Protein AF-0000000066673970 (afdb_homodimer)

pLDDT: mean 94.27, std 10.36, range [27.58, 98.88]

InterPro domains:
  IPR009097 Cyclic phosphodiesterase [SSF55144] (4-152)

Structure (mmCIF, N/CA/C/O backbone):
data_AF-0000000066673970-model_v1
#
loop_
_entity.id
_entity.type
_entity.pdbx_description
1 polymer At5g40190
#
loop_
_atom_site.group_PDB
_atom_site.id
_atom_site.type_symbol
_atom_site.label_atom_id
_atom_site.label_alt_id
_atom_site.label_comp_id
_atom_site.label_asym_id
_atom_site.label_entity_id
_atom_site.label_seq_id
_atom_site.pdbx_PDB_ins_code
_atom_site.Cartn_x
_atom_site.Cartn_y
_atom_site.Cartn_z
_atom_site.occupancy
_atom_site.B_iso_or_equiv
_atom_site.auth_seq_id
_atom_site.auth_comp_id
_atom_site.auth_asym_id
_atom_site.auth_atom_id
_atom_site.pdbx_PDB_model_num
ATOM 1 N N . MET A 1 1 ? -7.605 -25.594 -21.203 1 46.56 1 MET A N 1
ATOM 2 C CA . MET A 1 1 ? -6.375 -24.828 -21.406 1 46.56 1 MET A CA 1
ATOM 3 C C . MET A 1 1 ? -6.129 -23.891 -20.234 1 46.56 1 MET A C 1
ATOM 5 O O . MET A 1 1 ? -7.074 -23.406 -19.609 1 46.56 1 MET A O 1
ATOM 9 N N . SER A 1 2 ? -4.945 -23.812 -19.609 1 55.56 2 SER A N 1
ATOM 10 C CA . SER A 1 2 ? -4.645 -23.016 -18.422 1 55.56 2 SER A CA 1
ATOM 11 C C . SER A 1 2 ? -4.957 -21.547 -18.656 1 55.56 2 SER A C 1
ATOM 13 O O . SER A 1 2 ? -4.82 -21.047 -19.781 1 55.56 2 SER A O 1
ATOM 15 N N . GLU A 1 3 ? -5.699 -20.875 -17.75 1 76.62 3 GLU A N 1
ATOM 16 C CA . GLU A 1 3 ? -6.012 -19.453 -17.859 1 76.62 3 GLU A CA 1
ATOM 17 C C . GLU A 1 3 ? -4.762 -18.594 -17.688 1 76.62 3 GLU A C 1
ATOM 19 O O . GLU A 1 3 ? -4.738 -17.438 -18.078 1 76.62 3 GLU A O 1
ATOM 24 N N . GLY A 1 4 ? -3.619 -19.281 -17.156 1 93.31 4 GLY A N 1
ATOM 25 C CA . GLY A 1 4 ? -2.404 -18.5 -17.016 1 93.31 4 GLY A CA 1
ATOM 26 C C . GLY A 1 4 ? -1.499 -18.984 -15.898 1 93.31 4 GLY A C 1
ATOM 27 O O . GLY A 1 4 ? -1.665 -20.094 -15.406 1 93.31 4 GLY A O 1
ATOM 28 N N . TYR A 1 5 ? -0.392 -18.391 -15.703 1 96.69 5 TYR A N 1
ATOM 29 C CA . TYR A 1 5 ? 0.625 -18.703 -14.711 1 96.69 5 TYR A CA 1
ATOM 30 C C . TYR A 1 5 ? 0.896 -17.516 -13.805 1 96.69 5 TYR A C 1
ATOM 32 O O . TYR A 1 5 ? 0.713 -16.359 -14.203 1 96.69 5 TYR A O 1
ATOM 40 N N . ALA A 1 6 ? 1.276 -17.844 -12.594 1 97.56 6 ALA A N 1
ATOM 41 C CA . ALA A 1 6 ? 1.681 -16.781 -11.672 1 97.56 6 ALA A CA 1
ATOM 42 C C . ALA A 1 6 ? 2.887 -17.219 -10.844 1 97.56 6 ALA A C 1
ATOM 44 O O . ALA A 1 6 ? 3.014 -18.391 -10.484 1 97.56 6 ALA A O 1
ATOM 45 N N . ILE A 1 7 ? 3.795 -16.312 -10.648 1 98.56 7 ILE A N 1
ATOM 46 C CA . ILE A 1 7 ? 4.84 -16.453 -9.648 1 98.56 7 ILE A CA 1
ATOM 47 C C . ILE A 1 7 ? 4.387 -15.812 -8.336 1 98.56 7 ILE A C 1
ATOM 49 O O . ILE A 1 7 ? 4.066 -14.625 -8.297 1 98.56 7 ILE A O 1
ATOM 53 N N . GLU A 1 8 ? 4.395 -16.609 -7.316 1 98.75 8 GLU A N 1
ATOM 54 C CA . GLU A 1 8 ? 3.787 -16.188 -6.059 1 98.75 8 GLU A CA 1
ATOM 55 C C . GLU A 1 8 ? 4.797 -16.25 -4.914 1 98.75 8 GLU A C 1
ATOM 57 O O . GLU A 1 8 ? 5.648 -17.141 -4.871 1 98.75 8 GLU A O 1
ATOM 62 N N . LEU A 1 9 ? 4.742 -15.266 -4.047 1 98.88 9 LEU A N 1
ATOM 63 C CA . LEU A 1 9 ? 5.473 -15.258 -2.785 1 98.88 9 LEU A CA 1
ATOM 64 C C . LEU A 1 9 ? 4.629 -15.852 -1.663 1 98.88 9 LEU A C 1
ATOM 66 O O . LEU A 1 9 ? 3.535 -15.359 -1.378 1 98.88 9 LEU A O 1
ATOM 70 N N . TYR A 1 10 ? 5.168 -16.922 -1.044 1 98.81 10 TYR A N 1
ATOM 71 C CA . TYR A 1 10 ? 4.473 -17.594 0.043 1 98.81 10 TYR A CA 1
ATOM 72 C C . TYR A 1 10 ? 5.074 -17.219 1.393 1 98.81 10 TYR A C 1
ATOM 74 O O . TYR A 1 10 ? 6.227 -16.781 1.466 1 98.81 10 TYR A O 1
ATOM 82 N N . PHE A 1 11 ? 4.293 -17.438 2.42 1 98.88 11 PHE A N 1
ATOM 83 C CA . PHE A 1 11 ? 4.641 -16.906 3.732 1 98.88 11 PHE A CA 1
ATOM 84 C C . PHE A 1 11 ? 5.098 -18.031 4.664 1 98.88 11 PHE A C 1
ATOM 86 O O . PHE A 1 11 ? 4.949 -19.203 4.348 1 98.88 11 PHE A O 1
ATOM 93 N N . ASP A 1 12 ? 5.703 -17.625 5.777 1 98.69 12 ASP A N 1
ATOM 94 C CA . ASP A 1 12 ? 5.953 -18.594 6.844 1 98.69 12 ASP A CA 1
ATOM 95 C C . ASP A 1 12 ? 4.645 -19.141 7.41 1 98.69 12 ASP A C 1
ATOM 97 O O . ASP A 1 12 ? 3.592 -18.516 7.254 1 98.69 12 ASP A O 1
ATOM 101 N N . PRO A 1 13 ? 4.727 -20.266 8.055 1 98.25 13 PRO A N 1
ATOM 102 C CA . PRO A 1 13 ? 3.502 -20.953 8.492 1 98.25 13 PRO A CA 1
ATOM 103 C C . PRO A 1 13 ? 2.641 -20.078 9.406 1 98.25 13 PRO A C 1
ATOM 105 O O . PRO A 1 13 ? 1.411 -20.109 9.312 1 98.25 13 PRO A O 1
ATOM 108 N N . ALA A 1 14 ? 3.238 -19.328 10.281 1 98.12 14 ALA A N 1
ATOM 109 C CA . ALA A 1 14 ? 2.48 -18.484 11.211 1 98.12 14 ALA A CA 1
ATOM 110 C C . ALA A 1 14 ? 1.654 -17.453 10.461 1 98.12 14 ALA A C 1
ATOM 112 O O . ALA A 1 14 ? 0.462 -17.281 10.727 1 98.12 14 ALA A O 1
ATOM 113 N N . LEU A 1 15 ? 2.285 -16.766 9.562 1 98.56 15 LEU A N 1
ATOM 114 C CA . LEU A 1 15 ? 1.581 -15.766 8.773 1 98.56 15 LEU A CA 1
ATOM 115 C C . LEU A 1 15 ? 0.532 -16.406 7.875 1 98.56 15 LEU A C 1
ATOM 117 O O . LEU A 1 15 ? -0.577 -15.891 7.734 1 98.56 15 LEU A O 1
ATOM 121 N N . GLU A 1 16 ? 0.861 -17.516 7.266 1 98.38 16 GLU A N 1
ATOM 122 C CA . GLU A 1 16 ? -0.097 -18.234 6.434 1 98.38 16 GLU A CA 1
ATOM 123 C C . GLU A 1 16 ? -1.36 -18.578 7.223 1 98.38 16 GLU A C 1
ATOM 125 O O . GLU A 1 16 ? -2.473 -18.422 6.719 1 98.38 16 GLU A O 1
ATOM 130 N N . ASN A 1 17 ? -1.172 -19.031 8.391 1 97.88 17 ASN A N 1
ATOM 131 C CA . ASN A 1 17 ? -2.301 -19.422 9.227 1 97.88 17 ASN A CA 1
ATOM 132 C C . ASN A 1 17 ? -3.197 -18.234 9.555 1 97.88 17 ASN A C 1
ATOM 134 O O . ASN A 1 17 ? -4.418 -18.375 9.648 1 97.88 17 ASN A O 1
ATOM 138 N N . GLN A 1 18 ? -2.582 -17.094 9.789 1 97.19 18 GLN A N 1
ATOM 139 C CA . GLN A 1 18 ? -3.365 -15.891 10.055 1 97.19 18 GLN A CA 1
ATOM 140 C C . GLN A 1 18 ? -4.238 -15.523 8.859 1 97.19 18 GLN A C 1
ATOM 142 O O . GLN A 1 18 ? -5.391 -15.117 9.031 1 97.19 18 GLN A O 1
ATOM 147 N N . VAL A 1 19 ? -3.734 -15.656 7.629 1 98.31 19 VAL A N 1
ATOM 148 C CA . VAL A 1 19 ? -4.48 -15.352 6.414 1 98.31 19 VAL A CA 1
ATOM 149 C C . VAL A 1 19 ? -5.59 -16.391 6.219 1 98.31 19 VAL A C 1
ATOM 151 O O . VAL A 1 19 ? -6.711 -16.031 5.844 1 98.31 19 VAL A O 1
ATOM 154 N N . LEU A 1 20 ? -5.273 -17.641 6.488 1 97.75 20 LEU A N 1
ATOM 155 C CA . LEU A 1 20 ? -6.246 -18.719 6.34 1 97.75 20 LEU A CA 1
ATOM 156 C C . LEU A 1 20 ? -7.438 -18.5 7.27 1 97.75 20 LEU A C 1
ATOM 158 O O . LEU A 1 20 ? -8.562 -18.859 6.926 1 97.75 20 LEU A O 1
ATOM 162 N N . LYS A 1 21 ? -7.191 -17.906 8.414 1 96.44 21 LYS A N 1
ATOM 163 C CA . LYS A 1 21 ? -8.297 -17.578 9.312 1 96.44 21 LYS A CA 1
ATOM 164 C C . LYS A 1 21 ? -9.305 -16.656 8.633 1 96.44 21 LYS A C 1
ATOM 166 O O . LYS A 1 21 ? -10.516 -16.844 8.773 1 96.44 21 LYS A O 1
ATOM 171 N N . ALA A 1 22 ? -8.805 -15.703 7.891 1 96.5 22 ALA A N 1
ATOM 172 C CA . ALA A 1 22 ? -9.688 -14.797 7.152 1 96.5 22 ALA A CA 1
ATOM 173 C C . ALA A 1 22 ? -10.477 -15.555 6.086 1 96.5 22 ALA A C 1
ATOM 175 O O . ALA A 1 22 ? -11.68 -15.336 5.922 1 96.5 22 ALA A O 1
ATOM 176 N N . TRP A 1 23 ? -9.766 -16.484 5.383 1 97.94 23 TRP A N 1
ATOM 177 C CA . TRP A 1 23 ? -10.438 -17.297 4.375 1 97.94 23 TRP A CA 1
ATOM 178 C C . TRP A 1 23 ? -11.602 -18.062 4.992 1 97.94 23 TRP A C 1
ATOM 180 O O . TRP A 1 23 ? -12.703 -18.094 4.434 1 97.94 23 TRP A O 1
ATOM 190 N N . ASN A 1 24 ? -11.359 -18.625 6.086 1 97 24 ASN A N 1
ATOM 191 C CA . ASN A 1 24 ? -12.352 -19.438 6.77 1 97 24 ASN A CA 1
ATOM 192 C C . ASN A 1 24 ? -13.539 -18.609 7.234 1 97 24 ASN A C 1
ATOM 194 O O . ASN A 1 24 ? -14.688 -19.062 7.18 1 97 24 ASN A O 1
ATOM 198 N N . VAL A 1 25 ? -13.273 -17.453 7.699 1 96.94 25 VAL A N 1
ATOM 199 C CA . VAL A 1 25 ? -14.352 -16.562 8.133 1 96.94 25 VAL A CA 1
ATOM 200 C C . VAL A 1 25 ? -15.273 -16.266 6.953 1 96.94 25 VAL A C 1
ATOM 202 O O . VAL A 1 25 ? -16.5 -16.344 7.078 1 96.94 25 VAL A O 1
ATOM 205 N N . PHE A 1 26 ? -14.727 -15.953 5.785 1 97.81 26 PHE A N 1
ATOM 206 C CA . PHE A 1 26 ? -15.523 -15.648 4.602 1 97.81 26 PHE A CA 1
ATOM 207 C C . PHE A 1 26 ? -16.297 -16.875 4.148 1 97.81 26 PHE A C 1
ATOM 209 O O . PHE A 1 26 ? -17.453 -16.766 3.736 1 97.81 26 PHE A O 1
ATOM 216 N N . ALA A 1 27 ? -15.664 -18.031 4.242 1 97.25 27 ALA A N 1
ATOM 217 C CA . ALA A 1 27 ? -16.312 -19.281 3.854 1 97.25 27 ALA A CA 1
ATOM 218 C C . ALA A 1 27 ? -17.5 -19.594 4.777 1 97.25 27 ALA A C 1
ATOM 220 O O . ALA A 1 27 ? -18.578 -19.938 4.312 1 97.25 27 ALA A O 1
ATOM 221 N N . ARG A 1 28 ? -17.297 -19.438 6.051 1 97.12 28 ARG A N 1
ATOM 222 C CA . ARG A 1 28 ? -18.328 -19.734 7.043 1 97.12 28 ARG A CA 1
ATOM 223 C C . ARG A 1 28 ? -19.547 -18.828 6.852 1 97.12 28 ARG A C 1
ATOM 225 O O . ARG A 1 28 ? -20.672 -19.25 7.074 1 97.12 28 ARG A O 1
ATOM 232 N N . ARG A 1 29 ? -19.281 -17.641 6.387 1 96.62 29 ARG A N 1
ATOM 233 C CA . ARG A 1 29 ? -20.359 -16.672 6.168 1 96.62 29 ARG A CA 1
ATOM 234 C C . ARG A 1 29 ? -20.906 -16.797 4.754 1 96.62 29 ARG A C 1
ATOM 236 O O . ARG A 1 29 ? -21.797 -16.031 4.363 1 96.62 29 ARG A O 1
ATOM 243 N N . GLN A 1 30 ? -20.328 -17.703 3.963 1 96.75 30 GLN A N 1
ATOM 244 C CA . GLN A 1 30 ? -20.75 -17.969 2.592 1 96.75 30 GLN A CA 1
ATOM 245 C C . GLN A 1 30 ? -20.609 -16.734 1.719 1 96.75 30 GLN A C 1
ATOM 247 O O . GLN A 1 30 ? -21.453 -16.453 0.867 1 96.75 30 GLN A O 1
ATOM 252 N N . ILE A 1 31 ? -19.656 -16 2.025 1 97.44 31 ILE A N 1
ATOM 253 C CA . ILE A 1 31 ? -19.391 -14.805 1.238 1 97.44 31 ILE A CA 1
ATOM 254 C C . ILE A 1 31 ? -18.5 -15.156 0.051 1 97.44 31 ILE A C 1
ATOM 256 O O . ILE A 1 31 ? -18.75 -14.719 -1.075 1 97.44 31 ILE A O 1
ATOM 260 N N . SER A 1 32 ? -17.453 -15.875 0.24 1 96.5 32 SER A N 1
ATOM 261 C CA . SER A 1 32 ? -16.516 -16.312 -0.794 1 96.5 32 SER A CA 1
ATOM 262 C C . SER A 1 32 ? -15.805 -17.594 -0.381 1 96.5 32 SER A C 1
ATOM 264 O O . SER A 1 32 ? -15.32 -17.703 0.749 1 96.5 32 SER A O 1
ATOM 266 N N . THR A 1 33 ? -15.719 -18.578 -1.254 1 96.12 33 THR A N 1
ATOM 267 C CA . THR A 1 33 ? -15 -19.844 -1.025 1 96.12 33 THR A CA 1
ATOM 268 C C . THR A 1 33 ? -13.992 -20.094 -2.143 1 96.12 33 THR A C 1
ATOM 270 O O . THR A 1 33 ? -13.383 -21.156 -2.201 1 96.12 33 THR A O 1
ATOM 273 N N . LYS A 1 34 ? -13.82 -19.141 -2.98 1 94.38 34 LYS A N 1
ATOM 274 C CA . LYS A 1 34 ? -13.055 -19.344 -4.207 1 94.38 34 LYS A CA 1
ATOM 275 C C . LYS A 1 34 ? -11.617 -19.75 -3.902 1 94.38 34 LYS A C 1
ATOM 277 O O . LYS A 1 34 ? -11.078 -20.672 -4.52 1 94.38 34 LYS A O 1
ATOM 282 N N . LEU A 1 35 ? -10.992 -19.094 -2.928 1 94.88 35 LEU A N 1
ATOM 283 C CA . LEU A 1 35 ? -9.586 -19.344 -2.609 1 94.88 35 LEU A CA 1
ATOM 284 C C . LEU A 1 35 ? -9.398 -20.734 -2.033 1 94.88 35 LEU A C 1
ATOM 286 O O . LEU A 1 35 ? -8.414 -21.406 -2.336 1 94.88 35 LEU A O 1
ATOM 290 N N . ILE A 1 36 ? -10.328 -21.141 -1.249 1 94.12 36 ILE A N 1
ATOM 291 C CA . ILE A 1 36 ? -10.289 -22.469 -0.665 1 94.12 36 ILE A CA 1
ATOM 292 C C . ILE A 1 36 ? -10.555 -23.516 -1.746 1 94.12 36 ILE A C 1
ATOM 294 O O . ILE A 1 36 ? -9.812 -24.484 -1.868 1 94.12 36 ILE A O 1
ATOM 298 N N . ASN A 1 37 ? -11.523 -23.266 -2.611 1 93.75 37 ASN A N 1
ATOM 299 C CA . ASN A 1 37 ? -11.953 -24.25 -3.613 1 93.75 37 ASN A CA 1
ATOM 300 C C . ASN A 1 37 ? -10.891 -24.438 -4.695 1 93.75 37 ASN A C 1
ATOM 302 O O . ASN A 1 37 ? -10.781 -25.516 -5.277 1 93.75 37 ASN A O 1
ATOM 306 N N . THR A 1 38 ? -10.133 -23.438 -4.977 1 91.75 38 THR A N 1
ATOM 307 C CA . THR A 1 38 ? -9.109 -23.531 -6.012 1 91.75 38 THR A CA 1
ATOM 308 C C . THR A 1 38 ? -7.797 -24.047 -5.43 1 91.75 38 THR A C 1
ATOM 310 O O . THR A 1 38 ? -6.777 -24.094 -6.125 1 91.75 38 THR A O 1
ATOM 313 N N . GLU A 1 39 ? -7.781 -24.312 -4.152 1 90.81 39 GLU A N 1
ATOM 314 C CA . GLU A 1 39 ? -6.633 -24.859 -3.436 1 90.81 39 GLU A CA 1
ATOM 315 C C . GLU A 1 39 ? -5.43 -23.922 -3.52 1 90.81 39 GLU A C 1
ATOM 317 O O . GLU A 1 39 ? -4.309 -24.375 -3.781 1 90.81 39 GLU A O 1
ATOM 322 N N . SER A 1 40 ? -5.77 -22.719 -3.436 1 93.12 40 SER A N 1
ATOM 323 C CA . SER A 1 40 ? -4.707 -21.719 -3.389 1 93.12 40 SER A CA 1
ATOM 324 C C . SER A 1 40 ? -4.008 -21.719 -2.035 1 93.12 40 SER A C 1
ATOM 326 O O . SER A 1 40 ? -4.543 -22.234 -1.053 1 93.12 40 SER A O 1
ATOM 328 N N . ARG A 1 41 ? -2.809 -21.203 -2.035 1 96.44 41 ARG A N 1
ATOM 329 C CA . ARG A 1 41 ? -2.113 -20.844 -0.807 1 96.44 41 ARG A CA 1
ATOM 330 C C . ARG A 1 41 ? -2.123 -19.328 -0.604 1 96.44 41 ARG A C 1
ATOM 332 O O . ARG A 1 41 ? -2.16 -18.562 -1.573 1 96.44 41 ARG A O 1
ATOM 339 N N . PRO A 1 42 ? -2.207 -18.969 0.712 1 98.5 42 PRO A N 1
ATOM 340 C CA . PRO A 1 42 ? -1.989 -17.531 0.926 1 98.5 42 PRO A CA 1
ATOM 341 C C . PRO A 1 42 ? -0.708 -17.016 0.268 1 98.5 42 PRO A C 1
ATOM 343 O O . PRO A 1 42 ? 0.351 -17.641 0.416 1 98.5 42 PRO A O 1
ATOM 346 N N . HIS A 1 43 ? -0.806 -15.914 -0.504 1 98.81 43 HIS A N 1
ATOM 347 C CA . HIS A 1 43 ? 0.341 -15.484 -1.297 1 98.81 43 HIS A CA 1
ATOM 348 C C . HIS A 1 43 ? 0.244 -14.008 -1.646 1 98.81 43 HIS A C 1
ATOM 350 O O . HIS A 1 43 ? -0.804 -13.383 -1.454 1 98.81 43 HIS A O 1
ATOM 356 N N . ILE A 1 44 ? 1.298 -13.477 -2.066 1 98.88 44 ILE A N 1
ATOM 357 C CA . ILE A 1 44 ? 1.363 -12.273 -2.883 1 98.88 44 ILE A CA 1
ATOM 358 C C . ILE A 1 44 ? 1.825 -12.625 -4.293 1 98.88 44 ILE A C 1
ATOM 360 O O . ILE A 1 44 ? 2.863 -13.273 -4.473 1 98.88 44 ILE A O 1
ATOM 364 N N . THR A 1 45 ? 1.053 -12.25 -5.277 1 98.75 45 THR A N 1
ATOM 365 C CA . THR A 1 45 ? 1.467 -12.484 -6.656 1 98.75 45 THR A CA 1
ATOM 366 C C . THR A 1 45 ? 2.555 -11.5 -7.07 1 98.75 45 THR A C 1
ATOM 368 O O . THR A 1 45 ? 2.354 -10.281 -7.008 1 98.75 45 THR A O 1
ATOM 371 N N . LEU A 1 46 ? 3.674 -12.047 -7.52 1 98.81 46 LEU A N 1
ATOM 372 C CA . LEU A 1 46 ? 4.793 -11.219 -7.949 1 98.81 46 LEU A CA 1
ATOM 373 C C . LEU A 1 46 ? 4.73 -10.953 -9.453 1 98.81 46 LEU A C 1
ATOM 375 O O . LEU A 1 46 ? 5.238 -9.93 -9.93 1 98.81 46 LEU A O 1
ATOM 379 N N . PHE A 1 47 ? 4.246 -11.852 -10.125 1 98.5 47 PHE A N 1
ATOM 380 C CA . PHE A 1 47 ? 4.172 -11.797 -11.578 1 98.5 47 PHE A CA 1
ATOM 381 C C . PHE A 1 47 ? 3.158 -12.805 -12.109 1 98.5 47 PHE A C 1
ATOM 383 O O . PHE A 1 47 ? 3.01 -13.898 -11.555 1 98.5 47 PHE A O 1
ATOM 390 N N . SER A 1 48 ? 2.398 -12.445 -13.125 1 97.56 48 SER A N 1
ATOM 391 C CA . SER A 1 48 ? 1.493 -13.375 -13.789 1 97.56 48 SER A CA 1
ATOM 392 C C . SER A 1 48 ? 1.501 -13.18 -15.297 1 97.56 48 SER A C 1
ATOM 394 O O . SER A 1 48 ? 1.767 -12.086 -15.789 1 97.56 48 SER A O 1
ATOM 396 N N . THR A 1 49 ? 1.228 -14.195 -15.992 1 96.06 49 THR A N 1
ATOM 397 C CA . THR A 1 49 ? 1.224 -14.172 -17.453 1 96.06 49 THR A CA 1
ATOM 398 C C . THR A 1 49 ? 0.362 -15.297 -18.016 1 96.06 49 THR A C 1
ATOM 400 O O . THR A 1 49 ? 0.088 -16.281 -17.312 1 96.06 49 THR A O 1
ATOM 403 N N . SER A 1 50 ? -0.071 -15.125 -19.25 1 93.81 50 SER A N 1
ATOM 404 C CA . SER A 1 50 ? -0.886 -16.141 -19.891 1 93.81 50 SER A CA 1
ATOM 405 C C . SER A 1 50 ? -0.032 -17.312 -20.359 1 93.81 50 SER A C 1
ATOM 407 O O . SER A 1 50 ? -0.527 -18.438 -20.484 1 93.81 50 SER A O 1
ATOM 409 N N . PHE A 1 51 ? 1.236 -17.016 -20.641 1 89.56 51 PHE A N 1
ATOM 410 C CA . PHE A 1 51 ? 2.121 -18.078 -21.125 1 89.56 51 PHE A CA 1
ATOM 411 C C . PHE A 1 51 ? 3.449 -18.047 -20.375 1 89.56 51 PHE A C 1
ATOM 413 O O . PHE A 1 51 ? 4.039 -16.984 -20.188 1 89.56 51 PHE A O 1
ATOM 420 N N . PHE A 1 52 ? 3.83 -19.25 -20.031 1 89.25 52 PHE A N 1
ATOM 421 C CA . PHE A 1 52 ? 5.07 -19.375 -19.266 1 89.25 52 PHE A CA 1
ATOM 422 C C . PHE A 1 52 ? 5.77 -20.703 -19.578 1 89.25 52 PHE A C 1
ATOM 424 O O . PHE A 1 52 ? 5.184 -21.766 -19.422 1 89.25 52 PHE A O 1
ATOM 431 N N . ASP A 1 53 ? 6.906 -20.609 -20.094 1 92.44 53 ASP A N 1
ATOM 432 C CA . ASP A 1 53 ? 7.699 -21.812 -20.328 1 92.44 53 ASP A CA 1
ATOM 433 C C . ASP A 1 53 ? 8.391 -22.281 -19.047 1 92.44 53 ASP A C 1
ATOM 435 O O . ASP A 1 53 ? 9.57 -21.984 -18.828 1 92.44 53 ASP A O 1
ATOM 439 N N . SER A 1 54 ? 7.754 -23.031 -18.281 1 91.19 54 SER A N 1
ATOM 440 C CA . SER A 1 54 ? 8.219 -23.438 -16.953 1 91.19 54 SER A CA 1
ATOM 441 C C . SER A 1 54 ? 9.484 -24.281 -17.047 1 91.19 54 SER A C 1
ATOM 443 O O . SER A 1 54 ? 10.383 -24.141 -16.219 1 91.19 54 SER A O 1
ATOM 445 N N . THR A 1 55 ? 9.562 -25.125 -17.938 1 93.5 55 THR A N 1
ATOM 446 C CA . THR A 1 55 ? 10.711 -26.016 -18.062 1 93.5 55 THR A CA 1
ATOM 447 C C . THR A 1 55 ? 11.984 -25.203 -18.328 1 93.5 55 THR A C 1
ATOM 449 O O . THR A 1 55 ? 13.016 -25.453 -17.703 1 93.5 55 THR A O 1
ATOM 452 N N . ARG A 1 56 ? 11.812 -24.297 -19.094 1 94.19 56 ARG A N 1
ATOM 453 C CA . ARG A 1 56 ? 12.953 -23.469 -19.469 1 94.19 56 ARG A CA 1
ATOM 454 C C . ARG A 1 56 ? 13.367 -22.547 -18.328 1 94.19 56 ARG A C 1
ATOM 456 O O . ARG A 1 56 ? 14.562 -22.297 -18.125 1 94.19 56 ARG A O 1
ATOM 463 N N . LEU A 1 57 ? 12.406 -22.141 -17.547 1 96.06 57 LEU A N 1
ATOM 464 C CA . LEU A 1 57 ? 12.695 -21.047 -16.641 1 96.06 57 LEU A CA 1
ATOM 465 C C . LEU A 1 57 ? 12.906 -21.547 -15.219 1 96.06 57 LEU A C 1
ATOM 467 O O . LEU A 1 57 ? 13.305 -20.797 -14.336 1 96.06 57 LEU A O 1
ATOM 471 N N . GLU A 1 58 ? 12.625 -22.781 -14.984 1 97.44 58 GLU A N 1
ATOM 472 C CA . GLU A 1 58 ? 12.688 -23.312 -13.633 1 97.44 58 GLU A CA 1
ATOM 473 C C . GLU A 1 58 ? 14.055 -23.078 -13 1 97.44 58 GLU A C 1
ATOM 475 O O . GLU A 1 58 ? 14.148 -22.578 -11.875 1 97.44 58 GLU A O 1
ATOM 480 N N . SER A 1 59 ? 15.094 -23.438 -13.734 1 97.31 59 SER A N 1
ATOM 481 C CA . SER A 1 59 ? 16.438 -23.297 -13.203 1 97.31 59 SER A CA 1
ATOM 482 C C . SER A 1 59 ? 16.797 -21.828 -12.984 1 97.31 59 SER A C 1
ATOM 484 O O . SER A 1 59 ? 17.516 -21.5 -12.031 1 97.31 59 SER A O 1
ATOM 486 N N . VAL A 1 60 ? 16.359 -21 -13.867 1 97.31 60 VAL A N 1
ATOM 487 C CA . VAL A 1 60 ? 16.625 -19.562 -13.773 1 97.31 60 VAL A CA 1
ATOM 488 C C . VAL A 1 60 ? 15.961 -19 -12.523 1 97.31 60 VAL A C 1
ATOM 490 O O . VAL A 1 60 ? 16.578 -18.25 -11.766 1 97.31 60 VAL A O 1
ATOM 493 N N . ILE A 1 61 ? 14.742 -19.422 -12.258 1 97.81 61 ILE A N 1
ATOM 494 C CA . ILE A 1 61 ? 14 -18.953 -11.102 1 97.81 61 ILE A CA 1
ATOM 495 C C . ILE A 1 61 ? 14.625 -19.516 -9.82 1 97.81 61 ILE A C 1
ATOM 497 O O . ILE A 1 61 ? 14.766 -18.797 -8.828 1 97.81 61 ILE A O 1
ATOM 501 N N . LYS A 1 62 ? 14.992 -20.75 -9.922 1 97.88 62 LYS A N 1
ATOM 502 C CA . LYS A 1 62 ? 15.641 -21.375 -8.773 1 97.88 62 LYS A CA 1
ATOM 503 C C . LYS A 1 62 ? 16.906 -20.609 -8.375 1 97.88 62 LYS A C 1
ATOM 505 O O . LYS A 1 62 ? 17.125 -20.328 -7.195 1 97.88 62 LYS A O 1
ATOM 510 N N . ASN A 1 63 ? 17.703 -20.344 -9.336 1 97.5 63 ASN A N 1
ATOM 511 C CA . ASN A 1 63 ? 18.938 -19.594 -9.094 1 97.5 63 ASN A CA 1
ATOM 512 C C . ASN A 1 63 ? 18.656 -18.203 -8.531 1 97.5 63 ASN A C 1
ATOM 514 O O . ASN A 1 63 ? 19.328 -17.766 -7.598 1 97.5 63 ASN A O 1
ATOM 518 N N . PHE A 1 64 ? 17.719 -17.562 -9.133 1 98.19 64 PHE A N 1
ATOM 519 C CA . PHE A 1 64 ? 17.312 -16.25 -8.648 1 98.19 64 PHE A CA 1
ATOM 520 C C . PHE A 1 64 ? 16.891 -16.312 -7.188 1 98.19 64 PHE A C 1
ATOM 522 O O . PHE A 1 64 ? 17.344 -15.5 -6.375 1 98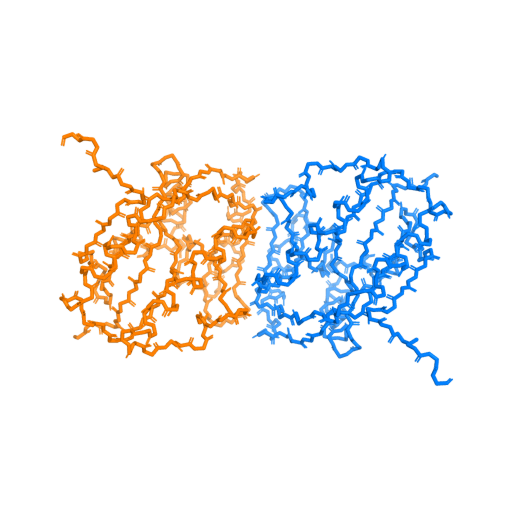.19 64 PHE A O 1
ATOM 529 N N . VAL A 1 65 ? 16.016 -17.266 -6.828 1 98.12 65 VAL A N 1
ATOM 530 C CA . VAL A 1 65 ? 15.422 -17.406 -5.5 1 98.12 65 VAL A CA 1
ATOM 531 C C . VAL A 1 65 ? 16.516 -17.703 -4.477 1 98.12 65 VAL A C 1
ATOM 533 O O . VAL A 1 65 ? 16.484 -17.203 -3.354 1 98.12 65 VAL A O 1
ATOM 536 N N . SER A 1 66 ? 17.5 -18.469 -4.852 1 97.06 66 SER A N 1
ATOM 537 C CA . SER A 1 66 ? 18.562 -18.891 -3.949 1 97.06 66 SER A CA 1
ATOM 538 C C . SER A 1 66 ? 19.391 -17.703 -3.475 1 97.06 66 SER A C 1
ATOM 540 O O . SER A 1 66 ? 20.062 -17.766 -2.447 1 97.06 66 SER A O 1
ATOM 542 N N . LYS A 1 67 ? 19.344 -16.641 -4.203 1 97.06 67 LYS A N 1
ATOM 543 C CA . LYS A 1 67 ? 20.141 -15.469 -3.896 1 97.06 67 LYS A CA 1
ATOM 544 C C . LYS A 1 67 ? 19.344 -14.453 -3.082 1 97.06 67 LYS A C 1
ATOM 546 O O . LYS A 1 67 ? 19.844 -13.375 -2.752 1 97.06 67 LYS A O 1
ATOM 551 N N . GLN A 1 68 ? 18.109 -14.781 -2.838 1 97.62 68 GLN A N 1
ATOM 552 C CA . GLN A 1 68 ? 17.25 -13.867 -2.1 1 97.62 68 GLN A CA 1
ATOM 553 C C . GLN A 1 68 ? 17.203 -14.234 -0.619 1 97.62 68 GLN A C 1
ATOM 555 O O . GLN A 1 68 ? 17.484 -15.375 -0.246 1 97.62 68 GLN A O 1
ATOM 560 N N . GLU A 1 69 ? 16.875 -13.297 0.202 1 96.88 69 GLU A N 1
ATOM 561 C CA . GLU A 1 69 ? 16.625 -13.5 1.626 1 96.88 69 GLU A CA 1
ATOM 562 C C . GLU A 1 69 ? 15.141 -13.406 1.945 1 96.88 69 GLU A C 1
ATOM 564 O O . GLU A 1 69 ? 14.383 -12.75 1.218 1 96.88 69 GLU A O 1
ATOM 569 N N . PRO A 1 70 ? 14.773 -14.133 3.033 1 97.81 70 PRO A N 1
ATOM 570 C CA . PRO A 1 70 ? 13.383 -13.938 3.457 1 97.81 70 PRO A CA 1
ATOM 571 C C . PRO A 1 70 ? 13.023 -12.469 3.643 1 97.81 70 PRO A C 1
ATOM 573 O O . PRO A 1 70 ? 13.867 -11.672 4.07 1 97.81 70 PRO A O 1
ATOM 576 N N . ILE A 1 71 ? 11.766 -12.18 3.344 1 97.5 71 ILE A N 1
ATOM 577 C CA . ILE A 1 71 ? 11.32 -10.789 3.354 1 97.5 71 ILE A CA 1
ATOM 578 C C . ILE A 1 71 ? 10.328 -10.57 4.496 1 97.5 71 ILE A C 1
ATOM 580 O O . ILE A 1 71 ? 9.352 -11.312 4.633 1 97.5 71 ILE A O 1
ATOM 584 N N . SER A 1 72 ? 10.609 -9.578 5.312 1 98.31 72 SER A N 1
ATOM 585 C CA . SER A 1 72 ? 9.633 -9.219 6.336 1 98.31 72 SER A CA 1
ATOM 586 C C . SER A 1 72 ? 8.352 -8.68 5.711 1 98.31 72 SER A C 1
ATOM 588 O O . SER A 1 72 ? 8.398 -7.824 4.824 1 98.31 72 SER A O 1
ATOM 590 N N . ILE A 1 73 ? 7.242 -9.211 6.156 1 98.62 73 ILE A N 1
ATOM 591 C CA . ILE A 1 73 ? 5.934 -8.797 5.664 1 98.62 73 ILE A CA 1
ATOM 592 C C . ILE A 1 73 ? 5.043 -8.391 6.836 1 98.62 73 ILE A C 1
ATOM 594 O O . ILE A 1 73 ? 4.984 -9.086 7.848 1 98.62 73 ILE A O 1
ATOM 598 N N . SER A 1 74 ? 4.453 -7.273 6.777 1 98.5 74 SER A N 1
ATOM 599 C CA . SER A 1 74 ? 3.428 -6.82 7.711 1 98.5 74 SER A CA 1
ATOM 600 C C . SER A 1 74 ? 2.145 -6.438 6.98 1 98.5 74 SER A C 1
ATOM 602 O O . SER A 1 74 ? 2.121 -5.465 6.223 1 98.5 74 SER A O 1
ATOM 604 N N . PHE A 1 75 ? 1.135 -7.254 7.113 1 98.38 75 PHE A N 1
ATOM 605 C CA . PHE A 1 75 ? -0.172 -6.82 6.633 1 98.38 75 PHE A CA 1
ATOM 606 C C . PHE A 1 75 ? -0.828 -5.871 7.625 1 98.38 75 PHE A C 1
ATOM 608 O O . PHE A 1 75 ? -1.176 -6.27 8.742 1 98.38 75 PHE A O 1
ATOM 615 N N . SER A 1 76 ? -1.002 -4.629 7.168 1 97.19 76 SER A N 1
ATOM 616 C CA . SER A 1 76 ? -1.368 -3.6 8.133 1 97.19 76 SER A CA 1
ATOM 617 C C . SER A 1 76 ? -2.697 -2.945 7.773 1 97.19 76 SER A C 1
ATOM 619 O O . SER A 1 76 ? -3.299 -2.254 8.594 1 97.19 76 SER A O 1
ATOM 621 N N . THR A 1 77 ? -3.178 -3.148 6.578 1 97.88 77 THR A N 1
ATOM 622 C CA . THR A 1 77 ? -4.43 -2.537 6.145 1 97.88 77 THR A CA 1
ATOM 623 C C . THR A 1 77 ? -5.234 -3.506 5.285 1 97.88 77 THR A C 1
ATOM 625 O O . THR A 1 77 ? -4.707 -4.52 4.82 1 97.88 77 THR A O 1
ATOM 628 N N . ILE A 1 78 ? -6.48 -3.256 5.223 1 97.88 78 ILE A N 1
ATOM 629 C CA . ILE A 1 78 ? -7.359 -3.996 4.324 1 97.88 78 ILE A CA 1
ATOM 630 C C . ILE A 1 78 ? -7.699 -3.135 3.107 1 97.88 78 ILE A C 1
ATOM 632 O O . ILE A 1 78 ? -7.715 -1.904 3.197 1 97.88 78 ILE A O 1
ATOM 636 N N . GLY A 1 79 ? -7.887 -3.775 1.95 1 97.56 79 GLY A N 1
ATOM 637 C CA . GLY A 1 79 ? -8.094 -2.98 0.751 1 97.56 79 GLY A CA 1
ATOM 638 C C . GLY A 1 79 ? -8.977 -3.67 -0.274 1 97.56 79 GLY A C 1
ATOM 639 O O . GLY A 1 79 ? -9.375 -4.82 -0.083 1 97.56 79 GLY A O 1
ATOM 640 N N . SER A 1 80 ? -9.336 -2.916 -1.242 1 98 80 SER A N 1
ATOM 641 C CA . SER A 1 80 ? -10.094 -3.332 -2.42 1 98 80 SER A CA 1
ATOM 642 C C . SER A 1 80 ? -9.758 -2.457 -3.625 1 98 80 SER A C 1
ATOM 644 O O . SER A 1 80 ? -9.242 -1.35 -3.471 1 98 80 SER A O 1
ATOM 646 N N . PHE A 1 81 ? -9.984 -3.008 -4.746 1 96.5 81 PHE A N 1
ATOM 647 C CA . PHE A 1 81 ? -9.992 -2.182 -5.949 1 96.5 81 PHE A CA 1
ATOM 648 C C . PHE A 1 81 ? -11.336 -1.496 -6.125 1 96.5 81 PHE A C 1
ATOM 650 O O . PHE A 1 81 ? -12.336 -1.905 -5.523 1 96.5 81 PHE A O 1
ATOM 657 N N . SER A 1 82 ? -11.445 -0.335 -6.836 1 87.62 82 SER A N 1
ATOM 658 C CA . SER A 1 82 ? -12.672 0.428 -7.039 1 87.62 82 SER A CA 1
ATOM 659 C C . SER A 1 82 ? -13.516 -0.175 -8.156 1 87.62 82 SER A C 1
ATOM 661 O O . SER A 1 82 ? -14.656 0.242 -8.375 1 87.62 82 SER A O 1
ATOM 663 N N . SER A 1 83 ? -13.062 -1.168 -8.812 1 79.5 83 SER A N 1
ATOM 664 C CA . SER A 1 83 ? -13.688 -1.687 -10.023 1 79.5 83 SER A CA 1
ATOM 665 C C . SER A 1 83 ? -14.547 -2.912 -9.727 1 79.5 83 SER A C 1
ATOM 667 O O . SER A 1 83 ? -14.805 -3.225 -8.562 1 79.5 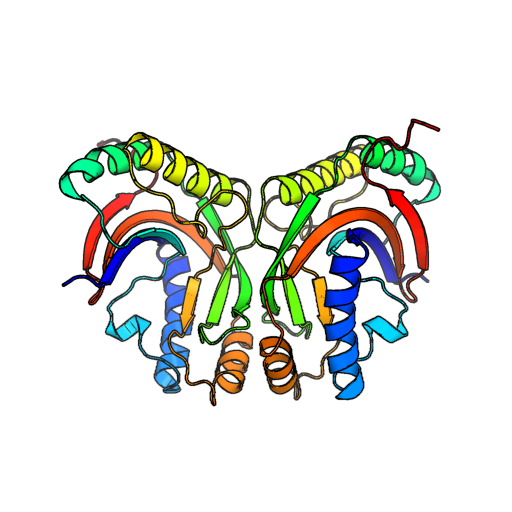83 SER A O 1
ATOM 669 N N . ASP A 1 84 ? -14.852 -3.455 -10.938 1 77.94 84 ASP A N 1
ATOM 670 C CA . ASP A 1 84 ? -15.703 -4.641 -10.891 1 77.94 84 ASP A CA 1
ATOM 671 C C . ASP A 1 84 ? -14.914 -5.867 -10.445 1 77.94 84 ASP A C 1
ATOM 673 O O . ASP A 1 84 ? -15.477 -6.957 -10.305 1 77.94 84 ASP A O 1
ATOM 677 N N . ASN A 1 85 ? -13.672 -5.594 -10.172 1 84.94 85 ASN A N 1
ATOM 678 C CA . ASN A 1 85 ? -12.906 -6.664 -9.539 1 84.94 85 ASN A CA 1
ATOM 679 C C . ASN A 1 85 ? -13.227 -6.77 -8.047 1 84.94 85 ASN A C 1
ATOM 681 O O . ASN A 1 85 ? -12.617 -6.082 -7.227 1 84.94 85 ASN A O 1
ATOM 685 N N . ASN A 1 86 ? -14.109 -7.543 -7.66 1 95.31 86 ASN A N 1
ATOM 686 C CA . ASN A 1 86 ? -14.656 -7.668 -6.312 1 95.31 86 ASN A CA 1
ATOM 687 C C . ASN A 1 86 ? -13.773 -8.539 -5.426 1 95.31 86 ASN A C 1
ATOM 689 O O . ASN A 1 86 ? -14.195 -9.602 -4.965 1 95.31 86 ASN A O 1
ATOM 693 N N . VAL A 1 87 ? -12.594 -8.062 -5.25 1 97.56 87 VAL A N 1
ATOM 694 C CA . VAL A 1 87 ? -11.617 -8.727 -4.398 1 97.56 87 VAL A CA 1
ATOM 695 C C . VAL A 1 87 ? -11.391 -7.91 -3.129 1 97.56 87 VAL A C 1
ATOM 697 O O . VAL A 1 87 ? -11.359 -6.676 -3.174 1 97.56 87 VAL A O 1
ATOM 700 N N . LEU A 1 88 ? -11.367 -8.539 -1.992 1 98.06 88 LEU A N 1
ATOM 701 C CA . LEU A 1 88 ? -10.859 -7.977 -0.742 1 98.06 88 LEU A CA 1
ATOM 702 C C . LEU A 1 88 ? -9.508 -8.586 -0.38 1 98.06 88 LEU A C 1
ATOM 704 O O . LEU A 1 88 ? -9.297 -9.781 -0.565 1 98.06 88 LEU A O 1
ATOM 708 N N . PHE A 1 89 ? -8.617 -7.727 0.059 1 98.56 89 PHE A N 1
ATOM 709 C CA . PHE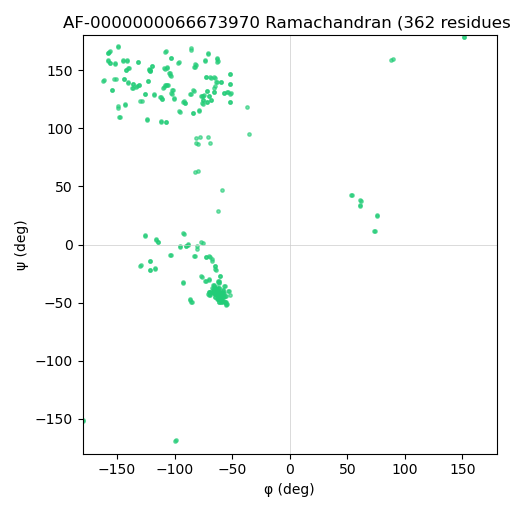 A 1 89 ? -7.273 -8.234 0.284 1 98.56 89 PHE A CA 1
ATOM 710 C C . PHE A 1 89 ? -6.629 -7.551 1.484 1 98.56 89 PHE A C 1
ATOM 712 O O . PHE A 1 89 ? -7.117 -6.523 1.954 1 98.56 89 PHE A O 1
ATOM 719 N N . LEU A 1 90 ? -5.637 -8.203 2.039 1 98.69 90 LEU A N 1
ATOM 720 C CA . LEU A 1 90 ? -4.711 -7.59 2.984 1 98.69 90 LEU A CA 1
ATOM 721 C C . LEU A 1 90 ? -3.559 -6.914 2.252 1 98.69 90 LEU A C 1
ATOM 723 O O . LEU A 1 90 ? -2.973 -7.496 1.336 1 98.69 90 LEU A O 1
ATOM 727 N N . SER A 1 91 ? -3.322 -5.68 2.613 1 98.62 91 SER A N 1
ATOM 728 C CA . SER A 1 91 ? -2.238 -4.926 1.997 1 98.62 91 SER A CA 1
ATOM 729 C C . SER A 1 91 ? -1.009 -4.887 2.9 1 98.62 91 SER A C 1
ATOM 731 O O . SER A 1 91 ? -1.104 -4.516 4.07 1 98.62 91 SER A O 1
ATOM 733 N N . PRO A 1 92 ? 0.115 -5.293 2.373 1 98.81 92 PRO A N 1
ATOM 734 C CA . PRO A 1 92 ? 1.324 -5.172 3.189 1 98.81 92 PRO A CA 1
ATOM 735 C C . PRO A 1 92 ? 1.802 -3.73 3.326 1 98.81 92 PRO A C 1
ATOM 737 O O . PRO A 1 92 ? 1.652 -2.936 2.395 1 98.81 92 PRO A O 1
ATOM 740 N N . THR A 1 93 ? 2.342 -3.432 4.551 1 98.62 93 THR A N 1
ATOM 741 C CA . THR A 1 93 ? 3.133 -2.209 4.645 1 98.62 93 THR A CA 1
ATOM 742 C C . THR A 1 93 ? 4.207 -2.178 3.561 1 98.62 93 THR A C 1
ATOM 744 O O . THR A 1 93 ? 5 -3.111 3.438 1 98.62 93 THR A O 1
ATOM 747 N N . PRO A 1 94 ? 4.168 -1.146 2.77 1 98.19 94 PRO A N 1
ATOM 748 C CA . PRO A 1 94 ? 5.16 -1.105 1.691 1 98.19 94 PRO A CA 1
ATOM 749 C C . PRO A 1 94 ? 6.598 -1.127 2.211 1 98.19 94 PRO A C 1
ATOM 751 O O . PRO A 1 94 ? 6.898 -0.496 3.227 1 98.19 94 PRO A O 1
ATOM 754 N N . SER A 1 95 ? 7.453 -1.839 1.557 1 97.81 95 SER A N 1
ATOM 755 C CA . SER A 1 95 ? 8.859 -1.916 1.95 1 97.81 95 SER A CA 1
ATOM 756 C C . SER A 1 95 ? 9.773 -1.96 0.73 1 97.81 95 SER A C 1
ATOM 758 O O . SER A 1 95 ? 9.383 -2.455 -0.328 1 97.81 95 SER A O 1
ATOM 760 N N . LEU A 1 96 ? 10.992 -1.415 0.949 1 96.25 96 LEU A N 1
ATOM 761 C CA . LEU A 1 96 ? 11.984 -1.432 -0.118 1 96.25 96 LEU A CA 1
ATOM 762 C C . LEU A 1 96 ? 12.336 -2.863 -0.516 1 96.25 96 LEU A C 1
ATOM 764 O O . LEU A 1 96 ? 12.477 -3.164 -1.702 1 96.25 96 LEU A O 1
ATOM 768 N N . SER A 1 97 ? 12.391 -3.73 0.478 1 97.38 97 SER A N 1
ATOM 769 C CA . SER A 1 97 ? 12.789 -5.113 0.229 1 97.38 97 SER A CA 1
ATOM 770 C C . SER A 1 97 ? 11.781 -5.824 -0.667 1 97.38 97 SER A C 1
ATOM 772 O O . SER A 1 97 ? 12.172 -6.523 -1.607 1 97.38 97 SER A O 1
ATOM 774 N N . LEU A 1 98 ? 10.539 -5.633 -0.427 1 98.5 98 LEU A N 1
ATOM 775 C CA . LEU A 1 98 ? 9.516 -6.293 -1.227 1 98.5 98 LEU A CA 1
ATOM 776 C C . LEU A 1 98 ? 9.484 -5.734 -2.645 1 98.5 98 LEU A C 1
ATOM 778 O O . LEU A 1 98 ? 9.406 -6.492 -3.613 1 98.5 98 LEU A O 1
ATOM 782 N N . LEU A 1 99 ? 9.578 -4.434 -2.785 1 98.31 99 LEU A N 1
ATOM 783 C CA . LEU A 1 99 ? 9.562 -3.803 -4.102 1 98.31 99 LEU A CA 1
ATOM 784 C C . LEU A 1 99 ? 10.789 -4.215 -4.91 1 98.31 99 LEU A C 1
ATOM 786 O O . LEU A 1 99 ? 10.688 -4.473 -6.113 1 98.31 99 LEU A O 1
ATOM 790 N N . GLN A 1 100 ? 11.898 -4.246 -4.25 1 97.5 100 GLN A N 1
ATOM 791 C CA . GLN A 1 100 ? 13.133 -4.617 -4.93 1 97.5 100 GLN A CA 1
ATOM 792 C C . GLN A 1 100 ? 13.102 -6.078 -5.371 1 97.5 100 GLN A C 1
ATOM 794 O O . GLN A 1 100 ? 13.578 -6.414 -6.457 1 97.5 100 GLN A O 1
ATOM 799 N N . LEU A 1 101 ? 12.578 -6.949 -4.523 1 98.38 101 LEU A N 1
ATOM 800 C CA . LEU A 1 101 ? 12.43 -8.352 -4.914 1 98.38 101 LEU A CA 1
ATOM 801 C C . LEU A 1 101 ? 11.633 -8.469 -6.207 1 98.38 101 LEU A C 1
ATOM 803 O O . LEU A 1 101 ? 12.055 -9.156 -7.141 1 98.38 101 LEU A O 1
ATOM 807 N N . GLN A 1 102 ? 10.469 -7.852 -6.258 1 98.75 102 GLN A N 1
ATOM 808 C CA . GLN A 1 102 ? 9.594 -7.941 -7.418 1 98.75 102 GLN A CA 1
ATOM 809 C C . GLN A 1 102 ? 10.258 -7.34 -8.656 1 98.75 102 GLN A C 1
ATOM 811 O O . GLN A 1 102 ? 10.18 -7.914 -9.742 1 98.75 102 GLN A O 1
ATOM 816 N N . THR A 1 103 ? 10.914 -6.207 -8.484 1 98.31 103 THR A N 1
ATOM 817 C CA . THR A 1 103 ? 11.602 -5.555 -9.594 1 98.31 103 THR A CA 1
ATOM 818 C C . THR A 1 103 ? 12.719 -6.449 -10.133 1 98.31 103 THR A C 1
ATOM 820 O O . THR A 1 103 ? 12.859 -6.609 -11.352 1 98.31 103 THR A O 1
ATOM 823 N N . GLN A 1 104 ? 13.508 -6.988 -9.242 1 98.31 104 GLN A N 1
ATOM 824 C CA . GLN A 1 104 ? 14.602 -7.867 -9.641 1 98.31 104 GLN A CA 1
ATOM 825 C C . GLN A 1 104 ? 14.078 -9.102 -10.367 1 98.31 104 GLN A C 1
ATOM 827 O O . GLN A 1 104 ? 14.688 -9.57 -11.328 1 98.31 104 GLN A O 1
ATOM 832 N N . LEU A 1 105 ? 12.977 -9.672 -9.859 1 98.62 105 LEU A N 1
ATOM 833 C CA . LEU A 1 105 ? 12.359 -10.82 -10.508 1 98.62 105 LEU A CA 1
ATOM 834 C C . LEU A 1 105 ? 11.938 -10.477 -11.938 1 98.62 105 LEU A C 1
ATOM 836 O O . LEU A 1 105 ? 12.25 -11.219 -12.875 1 98.62 105 LEU A O 1
ATOM 840 N N . CYS A 1 106 ? 11.25 -9.375 -12.086 1 98.5 106 CYS A N 1
ATOM 841 C CA . CYS A 1 106 ? 10.781 -8.961 -13.406 1 98.5 106 CYS A CA 1
ATOM 842 C C . CYS A 1 106 ? 11.953 -8.68 -14.336 1 98.5 106 CYS A C 1
ATOM 844 O O . CYS A 1 106 ? 11.898 -9 -15.531 1 98.5 106 CYS A O 1
ATOM 846 N N . ASP A 1 107 ? 13 -8.016 -13.789 1 98.12 107 ASP A N 1
ATOM 847 C CA . ASP A 1 107 ? 14.195 -7.766 -14.586 1 98.12 107 ASP A CA 1
ATOM 848 C C . ASP A 1 107 ? 14.805 -9.07 -15.086 1 98.12 107 ASP A C 1
ATOM 850 O O . ASP A 1 107 ? 15.203 -9.172 -16.25 1 98.12 107 ASP A O 1
ATOM 854 N N . MET A 1 108 ? 14.906 -10.016 -14.211 1 98 108 MET A N 1
ATOM 855 C CA . MET A 1 108 ? 15.438 -11.328 -14.578 1 98 108 MET A CA 1
ATOM 856 C C . MET A 1 108 ? 14.578 -11.984 -15.648 1 98 108 MET A C 1
ATOM 858 O O . MET A 1 108 ? 15.102 -12.523 -16.625 1 98 108 MET A O 1
ATOM 862 N N . LEU A 1 109 ? 13.242 -11.961 -15.516 1 98.06 109 LEU A N 1
ATOM 863 C CA . LEU A 1 109 ? 12.32 -12.547 -16.484 1 98.06 109 LEU A CA 1
ATOM 864 C C . LEU A 1 109 ? 12.453 -11.859 -17.844 1 98.06 109 LEU A C 1
ATOM 866 O O . LEU A 1 109 ? 12.398 -12.516 -18.875 1 98.06 109 LEU A O 1
ATOM 870 N N . LYS A 1 110 ? 12.586 -10.586 -17.781 1 97.62 110 LYS A N 1
ATOM 871 C CA . LYS A 1 110 ? 12.773 -9.82 -19 1 97.62 110 LYS A CA 1
ATOM 872 C C . LYS A 1 110 ? 14.016 -10.281 -19.766 1 97.62 110 LYS A C 1
ATOM 874 O O . LYS A 1 110 ? 14 -10.375 -20.984 1 97.62 110 LYS A O 1
ATOM 879 N N . LYS A 1 111 ? 15.07 -10.523 -19.062 1 97.5 111 LYS A N 1
ATOM 880 C CA . LYS A 1 111 ? 16.312 -11.016 -19.672 1 97.5 111 LYS A CA 1
ATOM 881 C C . LYS A 1 111 ? 16.078 -12.359 -20.344 1 97.5 111 LYS A C 1
ATOM 883 O O . LYS A 1 111 ? 16.797 -12.711 -21.297 1 97.5 111 LYS A O 1
ATOM 888 N N . GLU A 1 112 ? 15.117 -13.094 -19.875 1 97 112 GLU A N 1
ATOM 889 C CA . GLU A 1 112 ? 14.773 -14.383 -20.453 1 97 112 GLU A CA 1
ATOM 890 C C . GLU A 1 112 ? 13.695 -14.242 -21.516 1 97 112 GLU A C 1
ATOM 892 O O . GLU A 1 112 ? 13.031 -15.219 -21.891 1 97 112 GLU A O 1
ATOM 897 N N . SER A 1 113 ? 13.359 -13.023 -21.906 1 96.06 113 SER A N 1
ATOM 898 C CA . SER A 1 113 ? 12.461 -12.68 -23 1 96.06 113 SER A CA 1
ATOM 899 C C . SER A 1 113 ? 11 -12.898 -22.609 1 96.06 113 SER A C 1
ATOM 901 O O . SER A 1 113 ? 10.172 -13.242 -23.469 1 96.06 113 SER A O 1
ATOM 903 N N . VAL A 1 114 ? 10.734 -12.852 -21.391 1 96.62 114 VAL A N 1
ATOM 904 C CA . VAL A 1 114 ? 9.352 -12.867 -20.922 1 96.62 114 VAL A CA 1
ATOM 905 C C . VAL A 1 114 ? 8.773 -11.453 -20.984 1 96.62 114 VAL A C 1
ATOM 907 O O . VAL A 1 114 ? 9.406 -10.508 -20.516 1 96.62 114 VAL A O 1
ATOM 910 N N . ASP A 1 115 ? 7.605 -11.344 -21.547 1 96.31 115 ASP A N 1
ATOM 911 C CA . ASP A 1 115 ? 6.941 -10.039 -21.594 1 96.31 115 ASP A CA 1
ATOM 912 C C . ASP A 1 115 ? 6.375 -9.656 -20.234 1 96.31 115 ASP A C 1
ATOM 914 O O . ASP A 1 115 ? 5.645 -10.438 -19.609 1 96.31 115 ASP A O 1
ATOM 918 N N . ILE A 1 116 ? 6.711 -8.492 -19.828 1 97.56 116 ILE A N 1
ATOM 919 C CA . ILE A 1 116 ? 6.215 -8 -18.547 1 97.56 116 ILE A CA 1
ATOM 920 C C . ILE A 1 116 ? 4.977 -7.137 -18.766 1 97.56 116 ILE A C 1
ATOM 922 O O . ILE A 1 116 ? 5.062 -6.059 -19.375 1 97.56 116 ILE A O 1
ATOM 926 N N . GLY A 1 117 ? 3.893 -7.598 -18.281 1 97.12 117 GLY A N 1
ATOM 927 C CA . GLY A 1 117 ? 2.662 -6.832 -18.391 1 97.12 117 GLY A CA 1
ATOM 928 C C . GLY A 1 117 ? 2.723 -5.508 -17.641 1 97.12 117 GLY A C 1
ATOM 929 O O . GLY A 1 117 ? 3.492 -5.355 -16.703 1 97.12 117 GLY A O 1
ATOM 930 N N . GLU A 1 118 ? 1.909 -4.609 -18.047 1 96.19 118 GLU A N 1
ATOM 931 C CA . GLU A 1 118 ? 1.903 -3.25 -17.5 1 96.19 118 GLU A CA 1
ATOM 932 C C . GLU A 1 118 ? 1.717 -3.26 -15.984 1 96.19 118 GLU A C 1
ATOM 934 O O . GLU A 1 118 ? 2.344 -2.473 -15.273 1 96.19 118 GLU A O 1
ATOM 939 N N . GLU A 1 119 ? 0.938 -4.156 -15.492 1 96.12 119 GLU A N 1
ATOM 940 C CA . GLU A 1 119 ? 0.574 -4.172 -14.078 1 96.12 119 GLU A CA 1
ATOM 941 C C . GL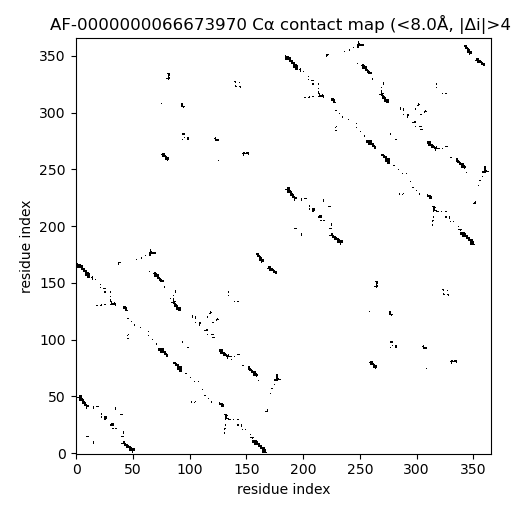U A 1 119 ? 1.745 -4.625 -13.211 1 96.12 119 GLU A C 1
ATOM 943 O O . GLU A 1 119 ? 1.72 -4.461 -11.992 1 96.12 119 GLU A O 1
ATOM 948 N N . TYR A 1 120 ? 2.793 -5.133 -13.875 1 97.88 120 TYR A N 1
ATOM 949 C CA . TYR A 1 120 ? 3.926 -5.645 -13.109 1 97.88 120 TYR A CA 1
ATOM 950 C C . TYR A 1 120 ? 5.172 -4.805 -13.352 1 97.88 120 TYR A C 1
ATOM 952 O O . TYR A 1 120 ? 6.238 -5.094 -12.805 1 97.88 120 TYR A O 1
ATOM 960 N N . ARG A 1 121 ? 5.027 -3.787 -14.125 1 96.94 121 ARG A N 1
ATOM 961 C CA . ARG A 1 121 ? 6.152 -2.885 -14.352 1 96.94 121 ARG A CA 1
ATOM 962 C C . ARG A 1 121 ? 6.453 -2.055 -13.109 1 96.94 121 ARG A C 1
ATOM 964 O O . ARG A 1 121 ? 5.629 -1.968 -12.203 1 96.94 121 ARG A O 1
ATOM 971 N N . VAL A 1 122 ? 7.637 -1.472 -13.141 1 92.75 122 VAL A N 1
ATOM 972 C CA . VAL A 1 122 ? 8.078 -0.616 -12.047 1 92.75 122 VAL A CA 1
ATOM 973 C C . VAL A 1 122 ? 7.039 0.475 -11.789 1 92.75 122 VAL A C 1
ATOM 975 O O . VAL A 1 122 ? 6.527 1.086 -12.734 1 92.75 122 VAL A O 1
ATOM 978 N N . ASP A 1 123 ? 6.652 0.678 -10.539 1 91.81 123 ASP A N 1
ATOM 979 C CA . ASP A 1 123 ? 5.75 1.716 -10.047 1 91.81 123 ASP A CA 1
ATOM 980 C C . ASP A 1 123 ? 4.305 1.418 -10.445 1 91.81 123 ASP A C 1
ATOM 982 O O . ASP A 1 123 ? 3.447 2.299 -10.383 1 91.81 123 ASP A O 1
ATOM 986 N N . SER A 1 124 ? 4.039 0.193 -10.938 1 97.19 124 SER A N 1
ATOM 987 C CA . SER A 1 124 ? 2.672 -0.165 -11.312 1 97.19 124 SER A CA 1
ATOM 988 C C . SER A 1 124 ? 2.154 -1.319 -10.453 1 97.19 124 SER A C 1
ATOM 990 O O . SER A 1 124 ? 0.943 -1.506 -10.328 1 97.19 124 SER A O 1
ATOM 992 N N . TRP A 1 125 ? 3.031 -2.029 -9.898 1 98.5 125 TRP A N 1
ATOM 993 C CA . TRP A 1 125 ? 2.68 -3.252 -9.18 1 98.5 125 TRP A CA 1
ATOM 994 C C . TRP A 1 125 ? 2.076 -2.932 -7.816 1 98.5 125 TRP A C 1
ATOM 996 O O . TRP A 1 125 ? 2.656 -2.174 -7.039 1 98.5 125 TRP A O 1
ATOM 1006 N N . VAL A 1 126 ? 0.919 -3.496 -7.562 1 98.31 126 VAL A N 1
ATOM 1007 C CA . VAL A 1 126 ? 0.265 -3.408 -6.262 1 98.31 126 VAL A CA 1
ATOM 1008 C C . VAL A 1 126 ? 0.352 -4.754 -5.547 1 98.31 126 VAL A C 1
ATOM 1010 O O . VAL A 1 126 ? -0.371 -5.695 -5.891 1 98.31 126 VAL A O 1
ATOM 1013 N N . PRO A 1 127 ? 1.219 -4.852 -4.551 1 98.69 127 PRO A N 1
ATOM 1014 C CA . PRO A 1 127 ? 1.238 -6.098 -3.775 1 98.69 127 PRO A CA 1
ATOM 1015 C C . PRO A 1 127 ? 0.015 -6.25 -2.873 1 98.69 127 PRO A C 1
ATOM 1017 O O . PRO A 1 127 ? -0.36 -5.305 -2.172 1 98.69 127 PRO A O 1
ATOM 1020 N N . PHE A 1 128 ? -0.589 -7.355 -2.91 1 98.69 128 PHE A N 1
ATOM 1021 C CA . PHE A 1 128 ? -1.704 -7.629 -2.012 1 98.69 128 PHE A CA 1
ATOM 1022 C C . PHE A 1 128 ? -1.885 -9.125 -1.812 1 98.69 128 PHE A C 1
ATOM 1024 O O . PHE A 1 128 ? -1.425 -9.93 -2.631 1 98.69 128 PHE A O 1
ATOM 1031 N N . CYS A 1 129 ? -2.471 -9.523 -0.742 1 98.88 129 CYS A N 1
ATOM 1032 C CA . CYS A 1 129 ? -2.85 -10.891 -0.423 1 98.88 129 CYS A CA 1
ATOM 1033 C C . CYS A 1 129 ? -4.363 -11.055 -0.419 1 98.88 129 CYS A C 1
ATOM 1035 O O . CYS A 1 129 ? -5.039 -10.586 0.5 1 98.88 129 CYS A O 1
ATOM 1037 N N . PRO A 1 130 ? -4.887 -11.688 -1.457 1 98.44 130 PRO A N 1
ATOM 1038 C CA . PRO A 1 130 ? -6.344 -11.828 -1.495 1 98.44 130 PRO A CA 1
ATOM 1039 C C . PRO A 1 130 ? -6.891 -12.656 -0.337 1 98.44 130 PRO A C 1
ATOM 1041 O O . PRO A 1 130 ? -6.273 -13.648 0.062 1 98.44 130 PRO A O 1
ATOM 1044 N N . VAL A 1 131 ? -8.008 -12.227 0.201 1 98.44 131 VAL A N 1
ATOM 1045 C CA . VAL A 1 131 ? -8.648 -13.023 1.241 1 98.44 131 VAL A CA 1
ATOM 1046 C C . VAL A 1 131 ? -10.07 -13.391 0.808 1 98.44 131 VAL A C 1
ATOM 1048 O O . VAL A 1 131 ? -10.664 -14.32 1.347 1 98.44 131 VAL A O 1
ATOM 1051 N N . ALA A 1 132 ? -10.625 -12.656 -0.075 1 98 132 ALA A N 1
ATOM 1052 C CA . ALA A 1 132 ? -11.914 -12.984 -0.682 1 98 132 ALA A CA 1
ATOM 1053 C C . ALA A 1 132 ? -11.938 -12.602 -2.158 1 98 132 ALA A C 1
ATOM 1055 O O . ALA A 1 132 ? -11.719 -11.438 -2.51 1 98 132 ALA A O 1
ATOM 1056 N N . LEU A 1 133 ? -12.164 -13.57 -3.008 1 96.19 133 LEU A N 1
ATOM 1057 C CA . LEU A 1 133 ? -12.258 -13.359 -4.449 1 96.19 133 LEU A CA 1
ATOM 1058 C C . LEU A 1 133 ? -13.695 -13.531 -4.93 1 96.19 133 LEU A C 1
ATOM 1060 O O . LEU A 1 133 ? -14.469 -14.273 -4.328 1 96.19 133 LEU A O 1
ATOM 1064 N N . ASP A 1 134 ? -14.008 -12.852 -5.98 1 94.75 134 ASP A N 1
ATOM 1065 C CA . ASP A 1 134 ? -15.305 -12.961 -6.633 1 94.75 134 ASP A CA 1
ATOM 1066 C C . ASP A 1 134 ? -16.438 -12.75 -5.633 1 94.75 134 ASP A C 1
ATOM 1068 O O . ASP A 1 134 ? -17.406 -13.523 -5.605 1 94.75 134 ASP A O 1
ATOM 1072 N N . VAL A 1 135 ? -16.266 -11.789 -4.805 1 97.31 135 VAL A N 1
ATOM 1073 C CA . VAL A 1 135 ? -17.328 -11.43 -3.877 1 97.31 135 VAL A CA 1
ATOM 1074 C C . VAL A 1 135 ? -18.5 -10.82 -4.648 1 97.31 135 VAL A C 1
ATOM 1076 O O . VAL A 1 135 ? -18.312 -9.906 -5.453 1 97.31 135 VAL A O 1
ATOM 1079 N N . PRO A 1 136 ? -19.672 -11.383 -4.484 1 95.5 136 PRO A N 1
ATOM 1080 C CA . PRO A 1 136 ? -20.797 -10.703 -5.125 1 95.5 136 PRO A CA 1
ATOM 1081 C C . PRO A 1 136 ? -20.875 -9.219 -4.773 1 95.5 136 PRO A C 1
ATOM 1083 O O . PRO A 1 136 ? -20.672 -8.844 -3.613 1 95.5 136 PRO A O 1
ATOM 1086 N N . LYS A 1 137 ? -21.156 -8.445 -5.766 1 94.06 137 LYS A N 1
ATOM 1087 C CA . LYS A 1 137 ? -21.188 -6.996 -5.578 1 94.06 137 LYS A CA 1
ATOM 1088 C C . LYS A 1 137 ? -22.094 -6.609 -4.418 1 94.06 137 LYS A C 1
ATOM 1090 O O . LYS A 1 137 ? -21.766 -5.734 -3.621 1 94.06 137 LYS A O 1
ATOM 1095 N N . SER A 1 138 ? -23.188 -7.289 -4.34 1 95 138 SER A N 1
ATOM 1096 C CA . SER A 1 138 ? -24.203 -6.977 -3.338 1 95 138 SER A CA 1
ATOM 1097 C C . SER A 1 138 ? -23.719 -7.336 -1.937 1 95 138 SER A C 1
ATOM 1099 O O . SER A 1 138 ? -24.328 -6.922 -0.943 1 95 138 SER A O 1
ATOM 1101 N N . ARG A 1 139 ? -22.625 -8.016 -1.863 1 97 139 ARG A N 1
ATOM 1102 C CA . ARG A 1 139 ? -22.172 -8.477 -0.555 1 97 139 ARG A CA 1
ATOM 1103 C C . ARG A 1 139 ? -20.844 -7.84 -0.182 1 97 139 ARG A C 1
ATOM 1105 O O . ARG A 1 139 ? -20.281 -8.117 0.888 1 97 139 ARG A O 1
ATOM 1112 N N . MET A 1 140 ? -20.359 -6.953 -1.008 1 97.19 140 MET A N 1
ATOM 1113 C CA . MET A 1 140 ? -19.062 -6.336 -0.786 1 97.19 140 MET A CA 1
ATOM 1114 C C . MET A 1 140 ? -19.047 -5.562 0.529 1 97.19 140 MET A C 1
ATOM 1116 O O . MET A 1 140 ? -18.047 -5.609 1.265 1 97.19 140 MET A O 1
ATOM 1120 N N . ALA A 1 141 ? -20.094 -4.867 0.812 1 96.75 141 ALA A N 1
ATOM 1121 C CA . ALA A 1 141 ? -20.156 -4.09 2.047 1 96.75 141 ALA A CA 1
ATOM 1122 C C . ALA A 1 141 ? -20.078 -5 3.271 1 96.75 141 ALA A C 1
ATOM 1124 O O . ALA A 1 141 ? -19.375 -4.699 4.23 1 96.75 141 ALA A O 1
ATOM 1125 N N . GLU A 1 142 ? -20.828 -6.035 3.266 1 97.12 142 GLU A N 1
ATOM 1126 C CA . GLU A 1 142 ? -20.781 -7.02 4.344 1 97.12 142 GLU A CA 1
ATOM 1127 C C . GLU A 1 142 ? -19.391 -7.629 4.484 1 97.12 142 GLU A C 1
ATOM 1129 O O . GLU A 1 142 ? -18.875 -7.75 5.594 1 97.12 142 GLU A O 1
ATOM 1134 N N . ALA A 1 143 ? -18.844 -8.031 3.35 1 97.94 143 ALA A N 1
ATOM 1135 C CA . ALA A 1 143 ? -17.516 -8.648 3.336 1 97.94 143 ALA A CA 1
ATOM 1136 C C . ALA A 1 143 ? -16.484 -7.703 3.928 1 97.94 143 ALA A C 1
ATOM 1138 O O . ALA A 1 143 ? -15.617 -8.125 4.703 1 97.94 143 ALA A O 1
ATOM 1139 N N . PHE A 1 144 ? -16.625 -6.453 3.559 1 97.31 144 PHE A N 1
ATOM 1140 C CA . PHE A 1 144 ? -15.734 -5.426 4.082 1 97.31 144 PHE A CA 1
ATOM 1141 C C . PHE A 1 144 ? -15.852 -5.328 5.598 1 97.31 144 PHE A C 1
ATOM 1143 O O . PHE A 1 144 ? -14.844 -5.242 6.297 1 97.31 144 PHE A O 1
ATOM 1150 N N . SER A 1 145 ? -17 -5.332 6.086 1 96.44 145 SER A N 1
ATOM 1151 C CA . SER A 1 145 ? -17.219 -5.258 7.527 1 96.44 145 SER A CA 1
ATOM 1152 C C . SER A 1 145 ? -16.609 -6.453 8.242 1 96.44 145 SER A C 1
ATOM 1154 O O . SER A 1 145 ? -16.016 -6.305 9.32 1 96.44 145 SER A O 1
ATOM 1156 N N . VAL A 1 146 ? -16.75 -7.617 7.66 1 95.75 146 VAL A N 1
ATOM 1157 C CA . VAL A 1 146 ? -16.156 -8.828 8.219 1 95.75 146 VAL A CA 1
ATOM 1158 C C . VAL A 1 146 ? -14.641 -8.68 8.289 1 95.75 146 VAL A C 1
ATOM 1160 O O . VAL A 1 146 ? -14.023 -8.992 9.305 1 95.75 146 VAL A O 1
ATOM 1163 N N . LEU A 1 147 ? -14.086 -8.203 7.262 1 96.25 147 LEU A N 1
ATOM 1164 C CA . LEU A 1 147 ? -12.633 -8.078 7.172 1 96.25 147 LEU A CA 1
ATOM 1165 C C . LEU A 1 147 ? -12.109 -7.066 8.18 1 96.25 147 LEU A C 1
ATOM 1167 O O . LEU A 1 147 ? -11.031 -7.246 8.742 1 96.25 147 LEU A O 1
ATOM 1171 N N . ARG A 1 148 ? -12.859 -6.004 8.461 1 95.75 148 ARG A N 1
ATOM 1172 C CA . ARG A 1 148 ? -12.453 -4.957 9.391 1 95.75 148 ARG A CA 1
ATOM 1173 C C . ARG A 1 148 ? -12.344 -5.5 10.812 1 95.75 148 ARG A C 1
ATOM 1175 O O . ARG A 1 148 ? -11.703 -4.883 11.672 1 95.75 148 ARG A O 1
ATOM 1182 N N . ASP A 1 149 ? -12.93 -6.59 11.047 1 92.88 149 ASP A N 1
ATOM 1183 C CA . ASP A 1 149 ? -12.922 -7.156 12.391 1 92.88 149 ASP A CA 1
ATOM 1184 C C . ASP A 1 149 ? -11.641 -7.949 12.641 1 92.88 149 ASP A C 1
ATOM 1186 O O . ASP A 1 149 ? -11.367 -8.352 13.773 1 92.88 149 ASP A O 1
ATOM 1190 N N . LEU A 1 150 ? -10.922 -8.141 11.562 1 92.44 150 LEU A N 1
ATOM 1191 C CA . LEU A 1 150 ? -9.641 -8.812 11.734 1 92.44 150 LEU A CA 1
ATOM 1192 C C . LEU A 1 150 ? -8.688 -7.965 12.562 1 92.44 150 LEU A C 1
ATOM 1194 O O . LEU A 1 150 ? -8.695 -6.734 12.461 1 92.44 150 LEU A O 1
ATOM 1198 N N . LYS A 1 151 ? -7.926 -8.656 13.359 1 92.56 151 LYS A N 1
ATOM 1199 C CA . LYS A 1 151 ? -6.895 -7.957 14.117 1 92.56 151 LYS A CA 1
ATOM 1200 C C . LYS A 1 151 ? -5.625 -7.773 13.289 1 92.56 151 LYS A C 1
ATOM 1202 O O . LYS A 1 151 ? -4.949 -8.75 12.953 1 92.56 151 LYS A O 1
ATOM 1207 N N . LEU A 1 152 ? -5.336 -6.535 12.977 1 94.75 152 LEU A N 1
ATOM 1208 C CA . LEU A 1 152 ? -4.121 -6.172 12.25 1 94.75 152 LEU A CA 1
ATOM 1209 C C . LEU A 1 152 ? -3.258 -5.227 13.078 1 94.75 152 LEU A C 1
ATOM 1211 O O . LEU A 1 152 ? -3.758 -4.562 13.992 1 94.75 15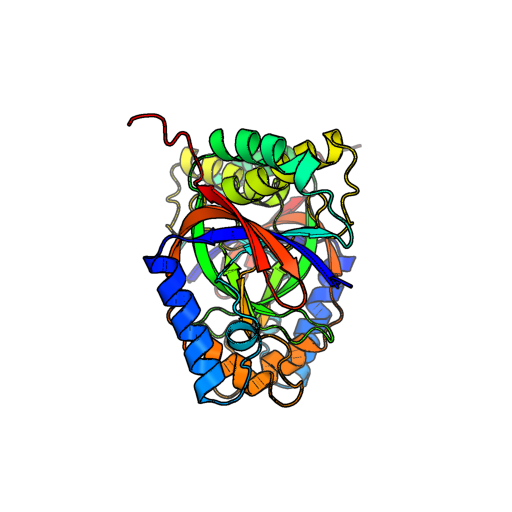2 LEU A O 1
ATOM 1215 N N . PRO A 1 153 ? -1.963 -5.18 12.891 1 96.06 153 PRO A N 1
ATOM 1216 C CA . PRO A 1 153 ? -1.257 -5.891 11.82 1 96.06 153 PRO A CA 1
ATOM 1217 C C . PRO A 1 153 ? -0.965 -7.348 12.172 1 96.06 153 PRO A C 1
ATOM 1219 O O . PRO A 1 153 ? -0.929 -7.707 13.352 1 96.06 153 PRO A O 1
ATOM 1222 N N . VAL A 1 154 ? -0.852 -8.195 11.172 1 97.31 154 VAL A N 1
ATOM 1223 C CA . VAL A 1 154 ? -0.251 -9.523 11.305 1 97.31 154 VAL A CA 1
ATOM 1224 C C . VAL A 1 154 ? 1.108 -9.547 10.609 1 97.31 154 VAL A C 1
ATOM 1226 O O . VAL A 1 154 ? 1.27 -8.977 9.531 1 97.31 154 VAL A O 1
ATOM 1229 N N . ASN A 1 155 ? 2.039 -10.172 11.281 1 98.25 155 ASN A N 1
ATOM 1230 C CA . ASN A 1 155 ? 3.432 -10.094 10.844 1 98.25 155 ASN A CA 1
ATOM 1231 C C . ASN A 1 155 ? 4.008 -11.477 10.562 1 98.25 155 ASN A C 1
ATOM 1233 O O . ASN A 1 155 ? 3.604 -12.461 11.188 1 98.25 155 ASN A O 1
ATOM 1237 N N . GLY A 1 156 ? 4.914 -11.484 9.656 1 98.56 156 GLY A N 1
ATOM 1238 C CA . GLY A 1 156 ? 5.664 -12.68 9.312 1 98.56 156 GLY A CA 1
ATOM 1239 C C . GLY A 1 156 ? 6.691 -12.453 8.219 1 98.56 156 GLY A C 1
ATOM 1240 O O . GLY A 1 156 ? 7.254 -11.359 8.109 1 98.56 156 GLY A O 1
ATOM 1241 N N . TYR A 1 157 ? 6.969 -13.508 7.457 1 98.62 157 TYR A N 1
ATOM 1242 C CA . TYR A 1 157 ? 7.996 -13.43 6.426 1 98.62 157 TYR A CA 1
ATOM 1243 C C . TYR A 1 157 ? 7.52 -14.086 5.137 1 98.62 157 TYR A C 1
ATOM 1245 O O . TYR A 1 157 ? 6.801 -15.086 5.172 1 98.62 157 TYR A O 1
ATOM 1253 N N . GLY A 1 158 ? 7.828 -13.414 4.035 1 98.69 158 GLY A N 1
ATOM 1254 C CA . GLY A 1 158 ? 7.871 -14.164 2.789 1 98.69 158 GLY A CA 1
ATOM 1255 C C . GLY A 1 158 ? 9.047 -15.125 2.713 1 98.69 158 GLY A C 1
ATOM 1256 O O . GLY A 1 158 ? 10.195 -14.711 2.842 1 98.69 158 GLY A O 1
ATOM 1257 N N . MET A 1 159 ? 8.766 -16.406 2.406 1 98.31 159 MET A N 1
ATOM 1258 C CA . MET A 1 159 ? 9.812 -17.391 2.635 1 98.31 159 MET A CA 1
ATOM 1259 C C . MET A 1 159 ? 10.023 -18.25 1.397 1 98.31 159 MET A C 1
ATOM 1261 O O . MET A 1 159 ? 11.039 -18.938 1.285 1 98.31 159 MET A O 1
ATOM 1265 N N . GLU A 1 160 ? 9.109 -18.234 0.586 1 98.44 160 GLU A N 1
ATOM 1266 C CA . GLU A 1 160 ? 9.117 -19.156 -0.544 1 98.44 160 GLU A CA 1
ATOM 1267 C C . GLU A 1 160 ? 8.547 -18.5 -1.797 1 98.44 160 GLU A C 1
ATOM 1269 O O . GLU A 1 160 ? 7.633 -17.672 -1.71 1 98.44 160 GLU A O 1
ATOM 1274 N N . ILE A 1 161 ? 9.141 -18.812 -2.949 1 98.69 161 ILE A N 1
ATOM 1275 C CA . ILE A 1 161 ? 8.594 -18.375 -4.23 1 98.69 161 ILE A CA 1
ATOM 1276 C C . ILE A 1 161 ? 8.211 -19.609 -5.062 1 98.69 161 ILE A C 1
ATOM 1278 O O . ILE A 1 161 ? 8.992 -20.547 -5.18 1 98.69 161 ILE A O 1
ATOM 1282 N N . GLY A 1 162 ? 7.012 -19.609 -5.555 1 97.94 162 GLY A N 1
ATOM 1283 C CA . GLY A 1 162 ? 6.543 -20.703 -6.375 1 97.94 162 GLY A CA 1
ATOM 1284 C C . GLY A 1 162 ? 5.875 -20.25 -7.66 1 97.94 162 GLY A C 1
ATOM 1285 O O . GLY A 1 162 ? 5.422 -19.109 -7.762 1 97.94 162 GLY A O 1
ATOM 1286 N N . LEU A 1 163 ? 5.863 -21.156 -8.633 1 97.81 163 LEU A N 1
ATOM 1287 C CA . LEU A 1 163 ? 5.09 -21 -9.859 1 97.81 163 LEU A CA 1
ATOM 1288 C C . LEU A 1 163 ? 3.818 -21.844 -9.812 1 97.81 163 LEU A C 1
ATOM 1290 O O . LEU A 1 163 ? 3.871 -23.031 -9.5 1 97.81 163 LEU A O 1
ATOM 1294 N N . VAL A 1 164 ? 2.76 -21.156 -10.117 1 97.19 164 VAL A N 1
ATOM 1295 C CA . VAL A 1 164 ? 1.508 -21.906 -10.219 1 97.19 164 VAL A CA 1
ATOM 1296 C C . VAL A 1 164 ? 0.92 -21.734 -11.617 1 97.19 164 VAL A C 1
ATOM 1298 O O . VAL A 1 164 ? 1.148 -20.719 -12.273 1 97.19 164 VAL A O 1
ATOM 1301 N N . GLU A 1 165 ? 0.254 -22.734 -12.023 1 95.06 165 GLU A N 1
ATOM 1302 C CA . GLU A 1 165 ? -0.617 -22.688 -13.195 1 95.06 165 GLU A CA 1
ATOM 1303 C C . GLU A 1 165 ? -2.082 -22.562 -12.789 1 95.06 165 GLU A C 1
ATOM 1305 O O . GLU A 1 165 ? -2.525 -23.203 -11.836 1 95.06 165 GLU A O 1
ATOM 1310 N N . PHE A 1 166 ? -2.801 -21.656 -13.406 1 88.31 166 PHE A N 1
ATOM 1311 C CA . PHE A 1 166 ? -4.227 -21.516 -13.125 1 88.31 166 PHE A CA 1
ATOM 1312 C C . PHE A 1 166 ? -5.012 -21.328 -14.422 1 88.31 166 PHE A C 1
ATOM 1314 O O . PHE A 1 166 ? -4.504 -20.766 -15.391 1 88.31 166 PHE A O 1
ATOM 1321 N N . SER A 1 167 ? -6.305 -22.297 -14.367 1 81.19 167 SER A N 1
ATOM 1322 C CA . SER A 1 167 ? -7.398 -22.703 -13.484 1 81.19 167 SER A CA 1
ATOM 1323 C C . SER A 1 167 ? -7.805 -24.141 -13.727 1 81.19 167 SER A C 1
ATOM 1325 O O . SER A 1 167 ? -8.359 -24.484 -14.773 1 81.19 167 SER A O 1
ATOM 1327 N N . PRO A 1 168 ? -7.559 -25.094 -12.859 1 84.25 168 PRO A N 1
ATOM 1328 C CA . PRO A 1 168 ? -7.352 -24.922 -11.422 1 84.25 168 PRO A CA 1
ATOM 1329 C C . PRO A 1 168 ? -5.902 -24.594 -11.07 1 84.25 168 PRO A C 1
ATOM 1331 O O . PRO A 1 168 ? -5.023 -24.672 -11.93 1 84.25 168 PRO A O 1
ATOM 1334 N N . VAL A 1 169 ? -5.711 -24.203 -9.797 1 92.56 169 VAL A N 1
ATOM 1335 C CA . VAL A 1 169 ? -4.379 -23.844 -9.32 1 92.56 169 VAL A CA 1
ATOM 1336 C C . VAL A 1 169 ? -3.553 -25.109 -9.094 1 92.56 169 VAL A C 1
ATOM 1338 O O . VAL A 1 169 ? -3.982 -26.016 -8.383 1 92.56 169 VAL A O 1
ATOM 1341 N N . ARG A 1 170 ? -2.469 -25.156 -9.766 1 94.31 170 ARG A N 1
ATOM 1342 C CA . ARG A 1 170 ? -1.489 -26.234 -9.594 1 94.31 170 ARG A CA 1
ATOM 1343 C C . ARG A 1 170 ? -0.087 -25.656 -9.406 1 94.31 170 ARG A C 1
ATOM 1345 O O . ARG A 1 170 ? 0.387 -24.875 -10.227 1 94.31 170 ARG A O 1
ATOM 1352 N N . GLU A 1 171 ? 0.465 -26.062 -8.305 1 95.5 171 GLU A N 1
ATOM 1353 C CA . GLU A 1 171 ? 1.847 -25.641 -8.086 1 95.5 171 GLU A CA 1
ATOM 1354 C C . GLU A 1 171 ? 2.801 -26.375 -9.023 1 95.5 171 GLU A C 1
ATOM 1356 O O . GLU A 1 171 ? 2.811 -27.609 -9.07 1 95.5 171 GLU A O 1
ATOM 1361 N N . VAL A 1 172 ? 3.541 -25.734 -9.805 1 96.25 172 VAL A N 1
ATOM 1362 C CA . VAL A 1 172 ? 4.508 -26.312 -10.734 1 96.25 172 VAL A CA 1
ATOM 1363 C C . VAL A 1 172 ? 5.832 -26.562 -10.016 1 96.25 172 VAL A C 1
ATOM 1365 O O . VAL A 1 172 ? 6.395 -27.656 -10.102 1 96.25 172 VAL A O 1
ATOM 1368 N N . PHE A 1 173 ? 6.34 -25.609 -9.32 1 96.88 173 PHE A N 1
ATOM 1369 C CA . PHE A 1 173 ? 7.492 -25.734 -8.43 1 96.88 173 PHE A CA 1
ATOM 1370 C C . PHE A 1 173 ? 7.48 -24.641 -7.367 1 96.88 173 PHE A C 1
ATOM 1372 O O . PHE A 1 173 ? 6.723 -23.672 -7.473 1 96.88 173 PHE A O 1
ATOM 1379 N N . SER A 1 174 ? 8.219 -24.75 -6.367 1 97.75 174 SER A N 1
ATOM 1380 C CA . SER A 1 174 ? 8.453 -23.75 -5.324 1 97.75 174 SER A CA 1
ATOM 1381 C C . SER A 1 174 ? 9.836 -23.906 -4.711 1 97.75 174 SER A C 1
ATOM 1383 O O . SER A 1 174 ? 10.344 -25.031 -4.566 1 97.75 174 SER A O 1
ATOM 1385 N N . PHE A 1 175 ? 10.477 -22.828 -4.402 1 98.25 175 PHE A N 1
ATOM 1386 C CA . PHE A 1 175 ? 11.805 -22.812 -3.818 1 98.25 175 PHE A CA 1
ATOM 1387 C C . PHE A 1 175 ? 11.859 -21.906 -2.602 1 98.25 175 PHE A C 1
ATOM 1389 O O . PHE A 1 175 ? 11.258 -20.828 -2.607 1 98.25 175 PHE A O 1
ATOM 1396 N N . PRO A 1 176 ? 12.516 -22.312 -1.519 1 97.88 176 PRO A N 1
ATOM 1397 C CA . PRO A 1 176 ? 12.719 -21.391 -0.386 1 97.88 176 PRO A CA 1
ATOM 1398 C C . PRO A 1 176 ? 13.672 -20.25 -0.712 1 97.88 176 PRO A C 1
ATOM 1400 O O . PRO A 1 176 ? 14.625 -20.438 -1.471 1 97.88 176 PRO A O 1
ATOM 1403 N N . LEU A 1 177 ? 13.336 -19.109 -0.163 1 97.38 177 LEU A N 1
ATOM 1404 C CA . LEU A 1 177 ? 14.273 -18.016 -0.292 1 97.38 177 LEU A CA 1
ATOM 1405 C C . LEU A 1 177 ? 15.57 -18.312 0.452 1 97.38 177 LEU A C 1
ATOM 1407 O O . LEU A 1 177 ? 15.547 -18.703 1.618 1 97.38 177 LEU A O 1
ATOM 1411 N N . GLY A 1 178 ? 16.703 -18 -0.211 1 86.69 178 GLY A N 1
ATOM 1412 C CA . GLY A 1 178 ? 18.016 -18.188 0.385 1 86.69 178 GLY A CA 1
ATOM 1413 C C . GLY A 1 178 ? 18.594 -19.578 0.157 1 86.69 178 GLY A C 1
ATOM 1414 O O . GLY A 1 178 ? 17.922 -20.453 -0.396 1 86.69 178 GLY A O 1
ATOM 1415 N N . ASN A 1 179 ? 20.016 -19.766 0.261 1 66.94 179 ASN A N 1
ATOM 1416 C CA . ASN A 1 179 ? 20.75 -21.016 0.063 1 66.94 179 ASN A CA 1
ATOM 1417 C C . ASN A 1 179 ? 20.469 -22.016 1.17 1 66.94 179 ASN A C 1
ATOM 1419 O O . ASN A 1 179 ? 20.641 -21.719 2.352 1 66.94 179 ASN A O 1
ATOM 1423 N N . THR A 1 180 ? 19.469 -22.734 0.95 1 52.53 180 THR A N 1
ATOM 1424 C CA . THR A 1 180 ? 19.453 -23.906 1.824 1 52.53 180 THR A CA 1
ATOM 1425 C C . THR A 1 180 ? 20.719 -24.75 1.635 1 52.53 180 THR A C 1
ATOM 1427 O O . THR A 1 180 ? 20.828 -25.484 0.661 1 52.53 180 THR A O 1
ATOM 1430 N N . LEU A 1 181 ? 21.906 -24.281 1.606 1 44.03 181 LEU A N 1
ATOM 1431 C CA . LEU A 1 181 ? 23.047 -25.203 1.575 1 44.03 181 LEU A CA 1
ATOM 1432 C C . LEU A 1 181 ? 22.781 -26.422 2.443 1 44.03 181 LEU A C 1
ATOM 1434 O O . LEU A 1 181 ? 22.297 -26.297 3.57 1 44.03 181 LEU A O 1
ATOM 1438 N N . GLU A 1 182 ? 22.766 -27.625 1.754 1 39.59 182 GLU A N 1
ATOM 1439 C CA . GLU A 1 182 ? 22.938 -29 2.209 1 39.59 182 GLU A CA 1
ATOM 1440 C C . GLU A 1 182 ? 23.953 -29.094 3.346 1 39.59 182 GLU A C 1
ATOM 1442 O O . GLU A 1 182 ? 25.094 -28.625 3.207 1 39.59 182 GLU A O 1
ATOM 1447 N N . SER A 1 183 ? 23.578 -29.094 4.574 1 27.58 183 SER A N 1
ATOM 1448 C CA . SER A 1 183 ? 24.484 -29.891 5.391 1 27.58 183 SER A CA 1
ATOM 1449 C C . SER A 1 183 ? 24.703 -31.266 4.773 1 27.58 183 SER A C 1
ATOM 1451 O O . SER A 1 183 ? 23.781 -31.875 4.227 1 27.58 183 SER A O 1
ATOM 1453 N N . MET B 1 1 ? -3.939 24.016 23.156 1 45.66 1 MET B N 1
ATOM 1454 C CA . MET B 1 1 ? -2.611 23.5 22.828 1 45.66 1 MET B CA 1
ATOM 1455 C C . MET B 1 1 ? -2.662 22.594 21.609 1 45.66 1 MET B C 1
ATOM 1457 O O . MET B 1 1 ? -3.674 21.922 21.359 1 45.66 1 MET B O 1
ATOM 1461 N N . SER B 1 2 ? -1.818 22.719 20.594 1 54.12 2 SER B N 1
ATOM 1462 C CA . SER B 1 2 ? -1.858 21.969 19.344 1 54.12 2 SER B CA 1
ATOM 1463 C C . SER B 1 2 ? -1.798 20.469 19.609 1 54.12 2 SER B C 1
ATOM 1465 O O . SER B 1 2 ? -1.158 20.016 20.562 1 54.12 2 SER B O 1
ATOM 1467 N N . GLU B 1 3 ? -2.697 19.656 19.016 1 76.44 3 GLU B N 1
ATOM 1468 C CA . GLU B 1 3 ? -2.688 18.203 19.172 1 76.44 3 GLU B CA 1
ATOM 1469 C C . GLU B 1 3 ? -1.462 17.594 18.5 1 76.44 3 GLU B C 1
ATOM 1471 O O . GLU B 1 3 ? -1.08 16.453 18.812 1 76.44 3 GLU B O 1
ATOM 1476 N N . GLY B 1 4 ? -0.74 18.453 17.641 1 93.19 4 GLY B N 1
ATOM 1477 C CA . GLY B 1 4 ? 0.463 17.906 17.047 1 93.19 4 GLY B CA 1
ATOM 1478 C C . GLY B 1 4 ? 0.794 18.516 15.688 1 93.19 4 GLY B C 1
ATOM 1479 O O . GLY B 1 4 ? 0.254 19.562 15.328 1 93.19 4 GLY B O 1
ATOM 1480 N N . TYR B 1 5 ? 1.847 18.125 15.086 1 96.62 5 TYR B N 1
ATOM 1481 C CA . TYR B 1 5 ? 2.355 18.594 13.797 1 96.62 5 TYR B CA 1
ATOM 1482 C C . TYR B 1 5 ? 2.498 17.438 12.812 1 96.62 5 TYR B C 1
ATOM 1484 O O . TYR B 1 5 ? 2.686 16.297 13.219 1 96.62 5 TYR B O 1
ATOM 1492 N N . ALA B 1 6 ? 2.354 17.797 11.562 1 97.56 6 ALA B N 1
ATOM 1493 C CA . ALA B 1 6 ? 2.59 16.812 10.516 1 97.56 6 ALA B CA 1
ATOM 1494 C C . ALA B 1 6 ? 3.312 17.422 9.32 1 97.56 6 ALA B C 1
ATOM 1496 O O . ALA B 1 6 ? 3.082 18.594 8.984 1 97.56 6 ALA B O 1
ATOM 1497 N N . ILE B 1 7 ? 4.234 16.703 8.789 1 98.5 7 ILE B N 1
ATOM 1498 C CA . ILE B 1 7 ? 4.797 17 7.477 1 98.5 7 ILE B CA 1
ATOM 1499 C C . ILE B 1 7 ? 4.031 16.234 6.398 1 98.5 7 ILE B C 1
ATOM 1501 O O . ILE B 1 7 ? 3.951 15.008 6.441 1 98.5 7 ILE B O 1
ATOM 1505 N N . GLU B 1 8 ? 3.523 16.984 5.477 1 98.75 8 GLU B N 1
ATOM 1506 C CA . GLU B 1 8 ? 2.594 16.406 4.508 1 98.75 8 GLU B CA 1
ATOM 1507 C C . GLU B 1 8 ? 3.092 16.609 3.078 1 98.75 8 GLU B C 1
ATOM 1509 O O . GLU B 1 8 ? 3.688 17.641 2.76 1 98.75 8 GLU B O 1
ATOM 1514 N N . LEU B 1 9 ? 2.92 15.609 2.256 1 98.88 9 LEU B N 1
ATOM 1515 C CA . LEU B 1 9 ? 3.135 15.695 0.816 1 98.88 9 LEU B CA 1
ATOM 1516 C C . LEU B 1 9 ? 1.848 16.078 0.096 1 98.88 9 LEU B C 1
ATOM 1518 O O . LEU B 1 9 ? 0.838 15.375 0.205 1 98.88 9 LEU B O 1
ATOM 1522 N N . TYR B 1 10 ? 1.913 17.203 -0.632 1 98.81 10 TYR B N 1
ATOM 1523 C CA . TYR B 1 10 ? 0.759 17.703 -1.372 1 98.81 10 TYR B CA 1
ATOM 1524 C C . TYR B 1 10 ? 0.894 17.391 -2.859 1 98.81 10 TYR B C 1
ATOM 1526 O O . TYR B 1 10 ? 2 17.172 -3.355 1 98.81 10 TYR B O 1
ATOM 1534 N N . PHE B 1 11 ? -0.236 17.438 -3.533 1 98.81 11 PHE B N 1
ATOM 1535 C CA . PHE B 1 11 ? -0.291 16.938 -4.898 1 98.81 11 PHE B CA 1
ATOM 1536 C C . PHE B 1 11 ? -0.413 18.078 -5.895 1 98.81 11 PHE B C 1
ATOM 1538 O O . PHE B 1 11 ? -0.649 19.219 -5.504 1 98.81 11 PHE B O 1
ATOM 1545 N N . ASP B 1 12 ? -0.181 17.75 -7.16 1 98.62 12 ASP B N 1
ATOM 1546 C CA . ASP B 1 12 ? -0.518 18.703 -8.211 1 98.62 12 ASP B CA 1
ATOM 1547 C C . ASP B 1 12 ? -2.02 18.969 -8.25 1 98.62 12 ASP B C 1
ATOM 1549 O O . ASP B 1 12 ? -2.812 18.172 -7.746 1 98.62 12 ASP B O 1
ATOM 1553 N N . PRO B 1 13 ? -2.4 20.078 -8.844 1 98.19 13 PRO B N 1
ATOM 1554 C CA . PRO B 1 13 ? -3.801 20.5 -8.789 1 98.19 13 PRO B CA 1
ATOM 1555 C C . PRO B 1 13 ? -4.754 19.453 -9.352 1 98.19 13 PRO B C 1
ATOM 1557 O O . PRO B 1 13 ? -5.855 19.266 -8.828 1 98.19 13 PRO B O 1
ATOM 1560 N N . ALA B 1 14 ? -4.387 18.797 -10.414 1 98.12 14 ALA B N 1
ATOM 1561 C CA . ALA B 1 14 ? -5.258 17.797 -11.039 1 98.12 14 ALA B CA 1
ATOM 1562 C C . ALA B 1 14 ? -5.547 16.656 -10.078 1 98.12 14 ALA B C 1
ATOM 1564 O O . ALA B 1 14 ? -6.703 16.25 -9.906 1 98.12 14 ALA B O 1
ATOM 1565 N N . LEU B 1 15 ? -4.512 16.141 -9.492 1 98.5 15 LEU B N 1
ATOM 1566 C CA . LEU B 1 15 ? -4.684 15.047 -8.539 1 98.5 15 LEU B CA 1
ATOM 1567 C C . LEU B 1 15 ? -5.438 15.516 -7.297 1 98.5 15 LEU B C 1
ATOM 1569 O O . LEU B 1 15 ? -6.305 14.805 -6.785 1 98.5 15 LEU B O 1
ATOM 1573 N N . GLU B 1 16 ? -5.129 16.688 -6.809 1 98.31 16 GLU B N 1
ATOM 1574 C CA . GLU B 1 16 ? -5.84 17.25 -5.664 1 98.31 16 GLU B CA 1
ATOM 1575 C C . GLU B 1 16 ? -7.34 17.312 -5.93 1 98.31 16 GLU B C 1
ATOM 1577 O O . GLU B 1 16 ? -8.148 16.969 -5.066 1 98.31 16 GLU B O 1
ATOM 1582 N N . ASN B 1 17 ? -7.68 17.75 -7.074 1 97.81 17 ASN B N 1
ATOM 1583 C CA . ASN B 1 17 ? -9.086 17.891 -7.434 1 97.81 17 ASN B CA 1
ATOM 1584 C C . ASN B 1 17 ? -9.797 16.547 -7.457 1 97.81 17 ASN B C 1
ATOM 1586 O O . ASN B 1 17 ? -10.977 16.453 -7.094 1 97.81 17 ASN B O 1
ATOM 1590 N N . GLN B 1 18 ? -9.102 15.531 -7.93 1 97.12 18 GLN B N 1
ATOM 1591 C CA . GLN B 1 18 ? -9.695 14.195 -7.938 1 97.12 18 GLN B CA 1
ATOM 1592 C C . GLN B 1 18 ? -9.992 13.719 -6.523 1 97.12 18 GLN B C 1
ATOM 1594 O O . GLN B 1 18 ? -11.039 13.102 -6.277 1 97.12 18 GLN B O 1
ATOM 1599 N N . VAL B 1 19 ? -9.117 13.992 -5.559 1 98.25 19 VAL B N 1
ATOM 1600 C CA . VAL B 1 19 ? -9.305 13.602 -4.168 1 98.25 19 VAL B CA 1
ATOM 1601 C C . VAL B 1 19 ? -10.438 14.414 -3.549 1 98.25 19 VAL B C 1
ATOM 1603 O O . VAL B 1 19 ? -11.266 13.875 -2.807 1 98.25 19 VAL B O 1
ATOM 1606 N N . LEU B 1 20 ? -10.484 15.695 -3.867 1 97.75 20 LEU B N 1
ATOM 1607 C CA . LEU B 1 20 ? -11.516 16.578 -3.344 1 97.75 20 LEU B CA 1
ATOM 1608 C C . LEU B 1 20 ? -12.898 16.109 -3.785 1 97.75 20 LEU B C 1
ATOM 1610 O O . LEU B 1 20 ? -13.875 16.266 -3.045 1 97.75 20 LEU B O 1
ATOM 1614 N N . LYS B 1 21 ? -12.977 15.539 -4.973 1 96.44 21 LYS B N 1
ATOM 1615 C CA . LYS B 1 21 ? -14.25 14.977 -5.422 1 96.44 21 LYS B CA 1
ATOM 1616 C C . LYS B 1 21 ? -14.75 13.906 -4.457 1 96.44 21 LYS B C 1
ATOM 1618 O O . LYS B 1 21 ? -15.945 13.859 -4.145 1 96.44 21 LYS B O 1
ATOM 1623 N N . ALA B 1 22 ? -13.852 13.086 -3.979 1 96.56 22 ALA B N 1
ATOM 1624 C CA . ALA B 1 22 ? -14.227 12.055 -3.008 1 96.56 22 ALA B CA 1
ATOM 1625 C C . ALA B 1 22 ? -14.703 12.688 -1.702 1 96.56 22 ALA B C 1
ATOM 1627 O O . ALA B 1 22 ? -15.703 12.25 -1.123 1 96.56 22 ALA B O 1
ATOM 1628 N N . TRP B 1 23 ? -13.977 13.758 -1.272 1 97.94 23 TRP B N 1
ATOM 1629 C CA . TRP B 1 23 ? -14.383 14.461 -0.064 1 97.94 23 TRP B CA 1
ATOM 1630 C C . TRP B 1 23 ? -15.82 14.977 -0.193 1 97.94 23 TRP B C 1
ATOM 1632 O O . TRP B 1 23 ? -16.625 14.82 0.726 1 97.94 23 TRP B O 1
ATOM 1642 N N . ASN B 1 24 ? -16.094 15.531 -1.281 1 97 24 ASN B N 1
ATOM 1643 C CA . ASN B 1 24 ? -17.406 16.125 -1.529 1 97 24 ASN B CA 1
ATOM 1644 C C . ASN B 1 24 ? -18.5 15.07 -1.564 1 97 24 ASN B C 1
ATOM 1646 O O . ASN B 1 24 ? -19.609 15.305 -1.087 1 97 24 ASN B O 1
ATOM 1650 N N . VAL B 1 25 ? -18.203 13.969 -2.137 1 97 25 VAL B N 1
ATOM 1651 C CA . VAL B 1 25 ? -19.172 12.883 -2.182 1 97 25 VAL B CA 1
ATOM 1652 C C . VAL B 1 25 ? -19.531 12.461 -0.761 1 97 25 VAL B C 1
ATOM 1654 O O . VAL B 1 25 ? -20.719 12.305 -0.438 1 97 25 VAL B O 1
ATOM 1657 N N . PHE B 1 26 ? -18.562 12.289 0.119 1 97.81 26 PHE B N 1
ATOM 1658 C CA . PHE B 1 26 ? -18.797 11.891 1.499 1 97.81 26 PHE B CA 1
ATOM 1659 C C . PHE B 1 26 ? -19.578 12.961 2.244 1 97.81 26 PHE B C 1
ATOM 1661 O O . PHE B 1 26 ? -20.469 12.648 3.041 1 97.81 26 PHE B O 1
ATOM 1668 N N . ALA B 1 27 ? -19.25 14.211 1.971 1 97.25 27 ALA B N 1
ATOM 1669 C CA . ALA B 1 27 ? -19.953 15.32 2.613 1 97.25 27 ALA B CA 1
ATOM 1670 C C . ALA B 1 27 ? -21.422 15.367 2.186 1 97.25 27 ALA B C 1
ATOM 1672 O O . ALA B 1 27 ? -22.312 15.523 3.021 1 97.25 27 ALA B O 1
ATOM 1673 N N . ARG B 1 28 ? -21.672 15.219 0.924 1 97.12 28 ARG B N 1
ATOM 1674 C CA . ARG B 1 28 ? -23.016 15.273 0.38 1 97.12 28 ARG B CA 1
ATOM 1675 C C . ARG B 1 28 ? -23.891 14.164 0.964 1 97.12 28 ARG B C 1
ATOM 1677 O O . ARG B 1 28 ? -25.094 14.352 1.175 1 97.12 28 ARG B O 1
ATOM 1684 N N . ARG B 1 29 ? -23.25 13.055 1.267 1 96.69 29 ARG B N 1
ATOM 1685 C CA . ARG B 1 29 ? -23.969 11.914 1.825 1 96.69 29 ARG B CA 1
ATOM 1686 C C . ARG B 1 29 ? -24 11.977 3.35 1 96.69 29 ARG B C 1
ATOM 1688 O O . ARG B 1 29 ? -24.516 11.07 4.004 1 96.69 29 ARG B O 1
ATOM 1695 N N . GLN B 1 30 ? -23.359 13.016 3.896 1 96.75 30 GLN B N 1
ATOM 1696 C CA . GLN B 1 30 ? -23.297 13.25 5.336 1 96.75 30 GLN B CA 1
ATOM 1697 C C . GLN B 1 30 ? -22.609 12.086 6.051 1 96.75 30 GLN B C 1
ATOM 1699 O O . GLN B 1 30 ? -23.031 11.688 7.141 1 96.75 30 GLN B O 1
ATOM 1704 N N . ILE B 1 31 ? -21.719 11.547 5.414 1 97.38 31 ILE B N 1
ATOM 1705 C CA . ILE B 1 31 ? -20.953 10.453 6.012 1 97.38 31 ILE B CA 1
ATOM 1706 C C . ILE B 1 31 ? -19.781 11.008 6.809 1 97.38 31 ILE B C 1
ATOM 1708 O O . ILE B 1 31 ? -19.531 10.578 7.938 1 97.38 31 ILE B O 1
ATOM 1712 N N . SER B 1 32 ? -19.031 11.906 6.285 1 96.44 32 SER B N 1
ATOM 1713 C CA . SER B 1 32 ? -17.891 12.555 6.93 1 96.44 32 SER B CA 1
ATOM 1714 C C . SER B 1 32 ? -17.625 13.93 6.328 1 96.44 32 SER B C 1
ATOM 1716 O O . SER B 1 32 ? -17.625 14.094 5.105 1 96.44 32 SER B O 1
ATOM 1718 N N . THR B 1 33 ? -17.422 14.945 7.137 1 96.06 33 THR B N 1
ATOM 1719 C CA . THR B 1 33 ? -17.094 16.297 6.711 1 96.06 33 THR B CA 1
ATOM 1720 C C . THR B 1 33 ? -15.812 16.781 7.402 1 96.06 33 THR B C 1
ATOM 1722 O O . THR B 1 33 ? -15.438 17.938 7.277 1 96.06 33 THR B O 1
ATOM 1725 N N . LYS B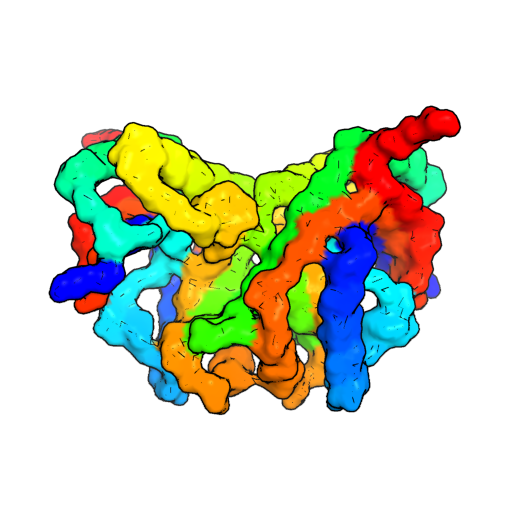 1 34 ? -15.172 15.906 8.078 1 94.31 34 LYS B N 1
ATOM 1726 C CA . LYS B 1 34 ? -14.07 16.297 8.953 1 94.31 34 LYS B CA 1
ATOM 1727 C C . LYS B 1 34 ? -12.945 16.938 8.164 1 94.31 34 LYS B C 1
ATOM 1729 O O . LYS B 1 34 ? -12.398 17.969 8.578 1 94.31 34 LYS B O 1
ATOM 1734 N N . LEU B 1 35 ? -12.594 16.375 7.012 1 94.75 35 LEU B N 1
ATOM 1735 C CA . LEU B 1 35 ? -11.477 16.875 6.219 1 94.75 35 LEU B CA 1
ATOM 1736 C C . LEU B 1 35 ? -11.773 18.266 5.66 1 94.75 35 LEU B C 1
ATOM 1738 O O . LEU B 1 35 ? -10.883 19.109 5.613 1 94.75 35 LEU B O 1
ATOM 1742 N N . ILE B 1 36 ? -12.977 18.453 5.273 1 94.12 36 ILE B N 1
ATOM 1743 C CA . ILE B 1 36 ? -13.406 19.75 4.762 1 94.12 36 ILE B CA 1
ATOM 1744 C C . ILE B 1 36 ? -13.453 20.766 5.898 1 94.12 36 ILE B C 1
ATOM 1746 O O . ILE B 1 36 ? -12.914 21.859 5.777 1 94.12 36 ILE B O 1
ATOM 1750 N N . ASN B 1 37 ? -13.977 20.391 7.043 1 93.75 37 ASN B N 1
ATOM 1751 C CA . ASN B 1 37 ? -14.195 21.297 8.164 1 93.75 37 ASN B CA 1
ATOM 1752 C C . ASN B 1 37 ? -12.875 21.719 8.805 1 93.75 37 ASN B C 1
ATOM 1754 O O . ASN B 1 37 ? -12.766 22.828 9.352 1 93.75 37 ASN B O 1
ATOM 1758 N N . THR B 1 38 ? -11.883 20.875 8.766 1 91.56 38 THR B N 1
ATOM 1759 C CA . THR B 1 38 ? -10.594 21.203 9.375 1 91.56 38 THR B CA 1
ATOM 1760 C C . THR B 1 38 ? -9.695 21.938 8.383 1 91.56 38 THR B C 1
ATOM 1762 O O . THR B 1 38 ? -8.531 22.203 8.672 1 91.56 38 THR B O 1
ATOM 1765 N N . GLU B 1 39 ? -10.188 22.156 7.191 1 90.44 39 GLU B N 1
ATOM 1766 C CA . GLU B 1 39 ? -9.492 22.891 6.133 1 90.44 39 GLU B CA 1
ATOM 1767 C C . GLU B 1 39 ? -8.195 22.188 5.746 1 90.44 39 GLU B C 1
ATOM 1769 O O . GLU B 1 39 ? -7.152 22.844 5.605 1 90.44 39 GLU B O 1
ATOM 1774 N N . SER B 1 40 ? -8.289 20.922 5.746 1 93 40 SER B N 1
ATOM 1775 C CA . SER B 1 40 ? -7.156 20.141 5.285 1 93 40 SER B CA 1
ATOM 1776 C C . SER B 1 40 ? -7.004 20.219 3.77 1 93 40 SER B C 1
ATOM 1778 O O . SER B 1 40 ? -7.938 20.609 3.066 1 93 40 SER B O 1
ATOM 1780 N N . ARG B 1 41 ? -5.82 19.953 3.318 1 96.38 41 ARG B N 1
ATOM 1781 C CA . ARG B 1 41 ? -5.559 19.672 1.908 1 96.38 41 ARG B CA 1
ATOM 1782 C C . ARG B 1 41 ? -5.355 18.188 1.67 1 96.38 41 ARG B C 1
ATOM 1784 O O . ARG B 1 41 ? -4.895 17.469 2.559 1 96.38 41 ARG B O 1
ATOM 1791 N N . PRO B 1 42 ? -5.844 17.766 0.451 1 98.5 42 PRO B N 1
ATOM 1792 C CA . PRO B 1 42 ? -5.453 16.391 0.125 1 98.5 42 PRO B CA 1
ATOM 1793 C C . PRO B 1 42 ? -3.949 16.156 0.255 1 98.5 42 PRO B C 1
ATOM 1795 O O . PRO B 1 42 ? -3.15 16.953 -0.251 1 98.5 42 PRO B O 1
ATOM 1798 N N . HIS B 1 43 ? -3.559 15.078 0.985 1 98.81 43 HIS B N 1
ATOM 1799 C CA . HIS B 1 43 ? -2.143 14.898 1.289 1 98.81 43 HIS B CA 1
ATOM 1800 C C . HIS B 1 43 ? -1.828 13.438 1.604 1 98.81 43 HIS B C 1
ATOM 1802 O O . HIS B 1 43 ? -2.74 12.633 1.789 1 98.81 43 HIS B O 1
ATOM 1808 N N . ILE B 1 44 ? -0.618 13.141 1.585 1 98.88 44 ILE B N 1
ATOM 1809 C CA . ILE B 1 44 ? -0.037 12 2.281 1 98.88 44 ILE B CA 1
ATOM 1810 C C . ILE B 1 44 ? 0.831 12.484 3.439 1 98.88 44 ILE B C 1
ATOM 1812 O O . ILE B 1 44 ? 1.721 13.312 3.25 1 98.88 44 ILE B O 1
ATOM 1816 N N . THR B 1 45 ? 0.552 12.008 4.625 1 98.75 45 THR B N 1
ATOM 1817 C CA . THR B 1 45 ? 1.386 12.367 5.766 1 98.75 45 THR B CA 1
ATOM 1818 C C . THR B 1 45 ? 2.713 11.609 5.723 1 98.75 45 THR B C 1
ATOM 1820 O O . THR B 1 45 ? 2.734 10.383 5.695 1 98.75 45 THR B O 1
ATOM 1823 N N . LEU B 1 46 ? 3.795 12.367 5.762 1 98.75 46 LEU B N 1
ATOM 1824 C CA . LEU B 1 46 ? 5.129 11.781 5.727 1 98.75 46 LEU B CA 1
ATOM 1825 C C . LEU B 1 46 ? 5.66 11.555 7.141 1 98.75 46 LEU B C 1
ATOM 1827 O O . LEU B 1 46 ? 6.484 10.664 7.367 1 98.75 46 LEU B O 1
ATOM 1831 N N . PHE B 1 47 ? 5.305 12.383 7.977 1 98.5 47 PHE B N 1
ATOM 1832 C CA . PHE B 1 47 ? 5.773 12.367 9.359 1 98.5 47 PHE B CA 1
ATOM 1833 C C . PHE B 1 47 ? 4.844 13.18 10.25 1 98.5 47 PHE B C 1
ATOM 1835 O O . PHE B 1 47 ? 4.301 14.203 9.828 1 98.5 47 PHE B O 1
ATOM 1842 N N . SER B 1 48 ? 4.586 12.719 11.461 1 97.5 48 SER B N 1
ATOM 1843 C CA . SER B 1 48 ? 3.82 13.492 12.43 1 97.5 48 SER B CA 1
ATOM 1844 C C . SER B 1 48 ? 4.406 13.352 13.836 1 97.5 48 SER B C 1
ATOM 1846 O O . SER B 1 48 ? 5.035 12.344 14.156 1 97.5 48 SER B O 1
ATOM 1848 N N . THR B 1 49 ? 4.219 14.328 14.625 1 95.94 49 THR B N 1
ATOM 1849 C CA . THR B 1 49 ? 4.746 14.352 15.984 1 95.94 49 THR B CA 1
ATOM 1850 C C . THR B 1 49 ? 3.951 15.32 16.859 1 95.94 49 THR B C 1
ATOM 1852 O O . THR B 1 49 ? 3.27 16.219 16.344 1 95.94 49 THR B O 1
ATOM 1855 N N . SER B 1 50 ? 4.02 15.117 18.156 1 93.69 50 SER B N 1
ATOM 1856 C CA . SER B 1 50 ? 3.318 15.984 19.094 1 93.69 50 SER B CA 1
ATOM 1857 C C . SER B 1 50 ? 4.047 17.312 19.266 1 93.69 50 SER B C 1
ATOM 1859 O O . SER B 1 50 ? 3.43 18.328 19.609 1 93.69 50 SER B O 1
ATOM 1861 N N . PHE B 1 51 ? 5.359 17.266 19.062 1 89.62 51 PHE B N 1
ATOM 1862 C CA . PHE B 1 51 ? 6.145 18.484 19.234 1 89.62 51 PHE B CA 1
ATOM 1863 C C . PHE B 1 51 ? 7.094 18.672 18.062 1 89.62 51 PHE B C 1
ATOM 1865 O O . PHE B 1 51 ? 7.77 17.734 17.641 1 89.62 51 PHE B O 1
ATOM 1872 N N . PHE B 1 52 ? 7.098 19.906 17.641 1 89.25 52 PHE B N 1
ATOM 1873 C CA . PHE B 1 52 ? 7.93 20.234 16.484 1 89.25 52 PHE B CA 1
ATOM 1874 C C . PHE B 1 52 ? 8.438 21.672 16.578 1 89.25 52 PHE B C 1
ATOM 1876 O O . PHE B 1 52 ? 7.648 22.609 16.688 1 89.25 52 PHE B O 1
ATOM 1883 N N . ASP B 1 53 ? 9.68 21.828 16.625 1 92.56 53 ASP B N 1
ATOM 1884 C CA . ASP B 1 53 ? 10.258 23.172 16.594 1 92.56 53 ASP B CA 1
ATOM 1885 C C . ASP B 1 53 ? 10.344 23.703 15.172 1 92.56 53 ASP B C 1
ATOM 1887 O O . ASP B 1 53 ? 11.391 23.625 14.531 1 92.56 53 ASP B O 1
ATOM 1891 N N . SER B 1 54 ? 9.352 24.297 14.711 1 91.19 54 SER B N 1
ATOM 1892 C CA . SER B 1 54 ? 9.219 24.719 13.32 1 91.19 54 SER B CA 1
ATOM 1893 C C . SER B 1 54 ? 10.242 25.781 12.969 1 91.19 54 SER B C 1
ATOM 1895 O O . SER B 1 54 ? 10.797 25.797 11.859 1 91.19 54 SER B O 1
ATOM 1897 N N . THR B 1 55 ? 10.461 26.672 13.789 1 93.56 55 THR B N 1
ATOM 1898 C CA . THR B 1 55 ? 11.391 27.766 13.523 1 93.56 55 THR B CA 1
ATOM 1899 C C . THR B 1 55 ? 12.797 27.219 13.281 1 93.56 55 THR B C 1
ATOM 1901 O O . THR B 1 55 ? 13.469 27.625 12.328 1 93.56 55 THR B O 1
ATOM 1904 N N . ARG B 1 56 ? 13.117 26.328 14.039 1 94.12 56 ARG B N 1
ATOM 1905 C CA . ARG B 1 56 ? 14.445 25.75 13.961 1 94.12 56 ARG B CA 1
ATOM 1906 C C . ARG B 1 56 ? 14.594 24.875 12.711 1 94.12 56 ARG B C 1
ATOM 1908 O O . ARG B 1 56 ? 15.664 24.859 12.094 1 94.12 56 ARG B O 1
ATOM 1915 N N . LEU B 1 57 ? 13.516 24.281 12.312 1 96.12 57 LEU B N 1
ATOM 1916 C CA . LEU B 1 57 ? 13.664 23.219 11.328 1 96.12 57 LEU B CA 1
ATOM 1917 C C . LEU B 1 57 ? 13.25 23.703 9.938 1 96.12 57 LEU B C 1
ATOM 1919 O O . LEU B 1 57 ? 13.43 23 8.945 1 96.12 57 LEU B O 1
ATOM 1923 N N . GLU B 1 58 ? 12.68 24.844 9.867 1 97.5 58 GLU B N 1
ATOM 1924 C CA . GLU B 1 58 ? 12.141 25.344 8.602 1 97.5 58 GLU B CA 1
ATOM 1925 C C . GLU B 1 58 ? 13.211 25.328 7.512 1 97.5 58 GLU B C 1
ATOM 1927 O O . GLU B 1 58 ? 12.984 24.812 6.418 1 97.5 58 GLU B O 1
ATOM 1932 N N . SER B 1 59 ? 14.359 25.906 7.828 1 97.25 59 SER B N 1
ATOM 1933 C CA . SER B 1 59 ? 15.43 26 6.844 1 97.25 59 SER B CA 1
ATOM 1934 C C . SER B 1 59 ? 15.945 24.625 6.457 1 97.25 59 SER B C 1
ATOM 1936 O O . SER B 1 59 ? 16.297 24.391 5.301 1 97.25 59 SER B O 1
ATOM 1938 N N . VAL B 1 60 ? 16.016 23.766 7.402 1 97.31 60 VAL B N 1
ATOM 1939 C CA . VAL B 1 60 ? 16.484 22.391 7.172 1 97.31 60 VAL B CA 1
ATOM 1940 C C . VAL B 1 60 ? 15.523 21.672 6.227 1 97.31 60 VAL B C 1
ATOM 1942 O O . VAL B 1 60 ? 15.961 21.016 5.273 1 97.31 60 VAL B O 1
ATOM 1945 N N . ILE B 1 61 ? 14.25 21.844 6.434 1 97.81 61 ILE B N 1
ATOM 1946 C CA . ILE B 1 61 ? 13.242 21.203 5.605 1 97.81 61 ILE B CA 1
ATOM 1947 C C . ILE B 1 61 ? 13.242 21.828 4.211 1 97.81 61 ILE B C 1
ATOM 1949 O O . ILE B 1 61 ? 13.156 21.109 3.207 1 97.81 61 ILE B O 1
ATOM 1953 N N . LYS B 1 62 ? 13.375 23.109 4.211 1 97.75 62 LYS B N 1
ATOM 1954 C CA . LYS B 1 62 ? 13.438 23.797 2.924 1 97.75 62 LYS B CA 1
ATOM 1955 C C . LYS B 1 62 ? 14.594 23.266 2.074 1 97.75 62 LYS B C 1
ATOM 1957 O O . LYS B 1 62 ? 14.414 22.984 0.888 1 97.75 62 LYS B O 1
ATOM 1962 N N . ASN B 1 63 ? 15.734 23.203 2.674 1 97.44 63 ASN B N 1
ATOM 1963 C CA . ASN B 1 63 ? 16.906 22.688 1.979 1 97.44 63 ASN B CA 1
ATOM 1964 C C . ASN B 1 63 ? 16.703 21.25 1.512 1 97.44 63 ASN B C 1
ATOM 1966 O O . ASN B 1 63 ? 17.062 20.891 0.388 1 97.44 63 ASN B O 1
ATOM 1970 N N . PHE B 1 64 ? 16.172 20.469 2.375 1 98.12 64 PHE B N 1
ATOM 1971 C CA . PHE B 1 64 ? 15.852 19.078 2.035 1 98.12 64 PHE B CA 1
ATOM 1972 C C . PHE B 1 64 ? 14.938 19.016 0.822 1 98.12 64 PHE B C 1
ATOM 1974 O O . PHE B 1 64 ? 15.203 18.266 -0.124 1 98.12 64 PHE B O 1
ATOM 1981 N N . VAL B 1 65 ? 13.852 19.797 0.844 1 98.06 65 VAL B N 1
ATOM 1982 C CA . VAL B 1 65 ? 12.805 19.75 -0.179 1 98.06 65 VAL B CA 1
ATOM 1983 C C . VAL B 1 65 ? 13.383 20.219 -1.516 1 98.06 65 VAL B C 1
ATOM 1985 O O . VAL B 1 65 ? 13.039 19.672 -2.568 1 98.06 65 VAL B O 1
ATOM 1988 N N . SER B 1 66 ? 14.258 21.156 -1.495 1 96.88 66 SER B N 1
ATOM 1989 C CA . SER B 1 66 ? 14.836 21.734 -2.707 1 96.88 66 SER B CA 1
ATOM 1990 C C . SER B 1 66 ? 15.633 20.688 -3.484 1 96.88 66 SER B C 1
ATOM 1992 O O . SER B 1 66 ? 15.883 20.859 -4.68 1 96.88 66 SER B O 1
ATOM 1994 N N . LYS B 1 67 ? 16.047 19.672 -2.836 1 97 67 LYS B N 1
ATOM 1995 C CA . LYS B 1 67 ? 16.891 18.656 -3.449 1 97 67 LYS B CA 1
ATOM 1996 C C . LYS B 1 67 ? 16.047 17.484 -3.955 1 97 67 LYS B C 1
ATOM 1998 O O . LYS B 1 67 ? 16.594 16.5 -4.48 1 97 67 LYS B O 1
ATOM 2003 N N . GLN B 1 68 ? 14.789 17.594 -3.723 1 97.62 68 GLN B N 1
ATOM 2004 C CA . GLN B 1 68 ? 13.898 16.516 -4.129 1 97.62 68 GLN B CA 1
ATOM 2005 C C . GLN B 1 68 ? 13.242 16.812 -5.477 1 97.62 68 GLN B C 1
ATOM 2007 O O . GLN B 1 68 ? 13.164 17.984 -5.887 1 97.62 68 GLN B O 1
ATOM 2012 N N . GLU B 1 69 ? 12.828 15.812 -6.168 1 96.81 69 GLU B N 1
ATOM 2013 C CA . GLU B 1 69 ? 12.047 15.922 -7.395 1 96.81 69 GLU B CA 1
ATOM 2014 C C . GLU B 1 69 ? 10.594 15.523 -7.16 1 96.81 69 GLU B C 1
ATOM 2016 O O . GLU B 1 69 ? 10.289 14.766 -6.234 1 96.81 69 GLU B O 1
ATOM 2021 N N . PRO B 1 70 ? 9.719 16.125 -8.008 1 97.75 70 PRO B N 1
ATOM 2022 C CA . PRO B 1 70 ? 8.336 15.664 -7.906 1 97.75 70 PRO B CA 1
ATOM 2023 C C . PRO B 1 70 ? 8.227 14.141 -7.996 1 97.75 70 PRO B C 1
ATOM 2025 O O . PRO B 1 70 ? 8.984 13.5 -8.727 1 97.75 70 PRO B O 1
ATOM 2028 N N . ILE B 1 71 ? 7.242 13.633 -7.27 1 97.56 71 ILE B N 1
ATOM 2029 C CA . ILE B 1 71 ? 7.094 12.188 -7.16 1 97.56 71 ILE B CA 1
ATOM 2030 C C . ILE B 1 71 ? 5.816 11.742 -7.879 1 97.56 71 ILE B C 1
ATOM 2032 O O . ILE B 1 71 ? 4.738 12.281 -7.629 1 97.56 71 ILE B O 1
ATOM 2036 N N . SER B 1 72 ? 5.98 10.789 -8.766 1 98.31 72 SER B N 1
ATOM 2037 C CA . SER B 1 72 ? 4.789 10.219 -9.383 1 98.31 72 SER B CA 1
ATOM 2038 C C . SER B 1 72 ? 3.941 9.469 -8.359 1 98.31 72 SER B C 1
ATOM 2040 O O . SER B 1 72 ? 4.465 8.664 -7.582 1 98.31 72 SER B O 1
ATOM 2042 N N . ILE B 1 73 ? 2.656 9.766 -8.359 1 98.62 73 ILE B N 1
ATOM 2043 C CA . ILE B 1 73 ? 1.718 9.125 -7.438 1 98.62 73 ILE B CA 1
ATOM 2044 C C . ILE B 1 73 ? 0.561 8.516 -8.227 1 98.62 73 ILE B C 1
ATOM 2046 O O . ILE B 1 73 ? 0.006 9.156 -9.125 1 98.62 73 ILE B O 1
ATOM 2050 N N . SER B 1 74 ? 0.249 7.32 -8.008 1 98.56 74 SER B N 1
ATOM 2051 C CA . SER B 1 74 ? -0.939 6.648 -8.523 1 98.56 74 SER B CA 1
ATOM 2052 C C . SER B 1 74 ? -1.776 6.059 -7.395 1 98.56 74 SER B C 1
ATOM 2054 O O . SER B 1 74 ? -1.343 5.121 -6.715 1 98.56 74 SER B O 1
ATOM 2056 N N . PHE B 1 75 ? -2.896 6.66 -7.121 1 98.44 75 PHE B N 1
ATOM 2057 C CA . PHE B 1 75 ? -3.834 6.008 -6.211 1 98.44 75 PHE B CA 1
ATOM 2058 C C . PHE B 1 75 ? -4.609 4.91 -6.934 1 98.44 75 PHE B C 1
ATOM 2060 O O . PHE B 1 75 ? -5.402 5.191 -7.832 1 98.44 75 PHE B O 1
ATOM 2067 N N . SER B 1 76 ? -4.379 3.68 -6.477 1 97.31 76 SER B N 1
ATOM 2068 C CA . SER B 1 76 ? -4.859 2.561 -7.281 1 97.31 76 SER B CA 1
ATOM 2069 C C . SER B 1 76 ? -5.824 1.685 -6.484 1 97.31 76 SER B C 1
ATOM 2071 O O . SER B 1 76 ? -6.539 0.86 -7.059 1 97.31 76 SER B O 1
ATOM 2073 N N . THR B 1 77 ? -5.871 1.846 -5.191 1 98 77 THR B N 1
ATOM 2074 C CA . THR B 1 77 ? -6.742 1.026 -4.355 1 98 77 THR B CA 1
ATOM 2075 C C . THR B 1 77 ? -7.355 1.858 -3.232 1 98 77 THR B C 1
ATOM 2077 O O . THR B 1 77 ? -6.902 2.971 -2.959 1 98 77 THR B O 1
ATOM 2080 N N . ILE B 1 78 ? -8.422 1.379 -2.725 1 97.94 78 ILE B N 1
ATOM 2081 C CA . ILE B 1 78 ? -9.039 1.974 -1.546 1 97.94 78 ILE B CA 1
ATOM 2082 C C . ILE B 1 78 ? -8.758 1.108 -0.321 1 97.94 78 ILE B C 1
ATOM 2084 O O . ILE B 1 78 ? -8.57 -0.105 -0.439 1 97.94 78 ILE B O 1
ATOM 2088 N N . GLY B 1 79 ? -8.625 1.743 0.843 1 97.5 79 GLY B N 1
ATOM 2089 C CA . GLY B 1 79 ? -8.242 0.966 2.01 1 97.5 79 GLY B CA 1
ATOM 2090 C C . GLY B 1 79 ? -8.805 1.516 3.307 1 97.5 79 GLY B C 1
ATOM 2091 O O . GLY B 1 79 ? -9.453 2.564 3.312 1 97.5 79 GLY B O 1
ATOM 2092 N N . SER B 1 80 ? -8.641 0.754 4.32 1 97.94 80 SER B N 1
ATOM 2093 C CA . SER B 1 80 ? -8.977 1.066 5.703 1 97.94 80 SER B CA 1
ATOM 2094 C C . SER B 1 80 ? -8.078 0.313 6.68 1 97.94 80 SER B C 1
ATOM 2096 O O . SER B 1 80 ? -7.469 -0.693 6.316 1 97.94 80 SER B O 1
ATOM 2098 N N . PHE B 1 81 ? -7.965 0.863 7.809 1 96.38 81 PHE B N 1
ATOM 2099 C CA . PHE B 1 81 ? -7.383 0.095 8.906 1 96.38 81 PHE B CA 1
ATOM 2100 C C . PHE B 1 81 ? -8.43 -0.814 9.539 1 96.38 81 PHE B C 1
ATOM 2102 O O . PHE B 1 81 ? -9.633 -0.623 9.344 1 96.38 81 PHE B O 1
ATOM 2109 N N . SER B 1 82 ? -8.047 -1.939 10.188 1 86.5 82 SER B N 1
ATOM 2110 C CA . SER B 1 82 ? -8.961 -2.896 10.812 1 86.5 82 SER B CA 1
ATOM 2111 C C . SER B 1 82 ? -9.422 -2.41 12.18 1 86.5 82 SER B C 1
ATOM 2113 O O . SER B 1 82 ? -10.289 -3.025 12.805 1 86.5 82 SER B O 1
ATOM 2115 N N . SER B 1 83 ? -8.992 -1.302 12.641 1 77.88 83 SER B N 1
ATOM 2116 C CA . SER B 1 83 ? -9.188 -0.837 14.008 1 77.88 83 SER B CA 1
ATOM 2117 C C . SER B 1 83 ? -10.336 0.16 14.094 1 77.88 83 SER B C 1
ATOM 2119 O O . SER B 1 83 ? -11.094 0.33 13.141 1 77.88 83 SER B O 1
ATOM 2121 N N . ASP B 1 84 ? -10.234 0.687 15.336 1 76.06 84 ASP B N 1
ATOM 2122 C CA . ASP B 1 84 ? -11.258 1.673 15.672 1 76.06 84 ASP B CA 1
ATOM 2123 C C . ASP B 1 84 ? -10.961 3.02 15.023 1 76.06 84 ASP B C 1
ATOM 2125 O O . ASP B 1 84 ? -11.734 3.969 15.164 1 76.06 84 ASP B O 1
ATOM 2129 N N . ASN B 1 85 ? -9.883 2.982 14.273 1 84.12 85 ASN B N 1
ATOM 2130 C CA . ASN B 1 85 ? -9.648 4.172 13.461 1 84.12 85 ASN B CA 1
ATOM 2131 C C . ASN B 1 85 ? -10.484 4.152 12.188 1 84.12 85 ASN B C 1
ATOM 2133 O O . ASN B 1 85 ? -10.055 3.609 11.164 1 84.12 85 ASN B O 1
ATOM 2137 N N . ASN B 1 86 ? -11.594 4.676 12.172 1 95 86 ASN B N 1
ATOM 2138 C CA . ASN B 1 86 ? -12.586 4.625 11.109 1 95 86 ASN B CA 1
ATOM 2139 C C . ASN B 1 86 ? -12.266 5.609 9.992 1 95 86 ASN B C 1
ATOM 2141 O O . ASN B 1 86 ? -13.031 6.539 9.734 1 95 86 ASN B O 1
ATOM 2145 N N . VAL B 1 87 ? -11.156 5.355 9.391 1 97.38 87 VAL B N 1
ATOM 2146 C CA . VAL B 1 87 ? -10.695 6.156 8.258 1 97.38 87 VAL B CA 1
ATOM 2147 C C . VAL B 1 87 ? -10.797 5.344 6.973 1 97.38 87 VAL B C 1
ATOM 2149 O O . VAL B 1 87 ? -10.516 4.141 6.969 1 97.38 87 VAL B O 1
ATOM 2152 N N . LEU B 1 88 ? -11.297 5.922 5.914 1 97.94 88 LEU B N 1
ATOM 2153 C CA . LEU B 1 88 ? -11.18 5.418 4.551 1 97.94 88 LEU B CA 1
ATOM 2154 C C . LEU B 1 88 ? -10.188 6.25 3.748 1 97.94 88 LEU B C 1
ATOM 2156 O O . LEU B 1 88 ? -10.148 7.477 3.877 1 97.94 88 LEU B O 1
ATOM 2160 N N . PHE B 1 89 ? -9.367 5.555 2.99 1 98.5 89 PHE B N 1
ATOM 2161 C CA . PHE B 1 89 ? -8.312 6.297 2.312 1 98.5 89 PHE B CA 1
ATOM 2162 C C . PHE B 1 89 ? -8.023 5.699 0.94 1 98.5 89 PHE B C 1
ATOM 2164 O O . PHE B 1 89 ? -8.445 4.578 0.645 1 98.5 89 PHE B O 1
ATOM 2171 N N . LEU B 1 90 ? -7.445 6.508 0.088 1 98.69 90 LEU B N 1
ATOM 2172 C CA . LEU B 1 90 ? -6.82 6.043 -1.146 1 98.69 90 LEU B CA 1
ATOM 2173 C C . LEU B 1 90 ? -5.379 5.621 -0.901 1 98.69 90 LEU B C 1
ATOM 2175 O O . LEU B 1 90 ? -4.621 6.332 -0.234 1 98.69 90 LEU B O 1
ATOM 2179 N N . SER B 1 91 ? -5.059 4.445 -1.364 1 98.62 91 SER B N 1
ATOM 2180 C CA . SER B 1 91 ? -3.701 3.928 -1.209 1 98.62 91 SER B CA 1
ATOM 2181 C C . SER B 1 91 ? -2.898 4.086 -2.496 1 98.62 91 SER B C 1
ATOM 2183 O O . SER B 1 91 ? -3.342 3.66 -3.566 1 98.62 91 SER B O 1
ATOM 2185 N N . PRO B 1 92 ? -1.757 4.723 -2.402 1 98.81 92 PRO B N 1
ATOM 2186 C CA . PRO B 1 92 ? -0.927 4.801 -3.607 1 98.81 92 PRO B CA 1
ATOM 2187 C C . PRO B 1 92 ? -0.271 3.467 -3.957 1 98.81 92 PRO B C 1
ATOM 2189 O O . PRO B 1 92 ? 0.075 2.691 -3.061 1 98.81 92 PRO B O 1
ATOM 2192 N N . THR B 1 93 ? -0.163 3.232 -5.305 1 98.62 93 THR B N 1
ATOM 2193 C CA . THR B 1 93 ? 0.757 2.178 -5.719 1 98.62 93 THR B CA 1
ATOM 2194 C C . THR B 1 93 ? 2.133 2.385 -5.09 1 98.62 93 THR B C 1
ATOM 2196 O O . THR B 1 93 ? 2.73 3.453 -5.23 1 98.62 93 THR B O 1
ATOM 2199 N N . PRO B 1 94 ? 2.578 1.391 -4.371 1 98.19 94 PRO B N 1
ATOM 2200 C CA . PRO B 1 94 ? 3.879 1.574 -3.727 1 98.19 94 PRO B CA 1
ATOM 2201 C C . PRO B 1 94 ? 5 1.844 -4.727 1 98.19 94 PRO B C 1
ATOM 2203 O O . PRO B 1 94 ? 5.031 1.243 -5.805 1 98.19 94 PRO B O 1
ATOM 2206 N N . SER B 1 95 ? 5.883 2.723 -4.41 1 97.81 95 SER B N 1
ATOM 2207 C CA . SER B 1 95 ? 7.012 3.043 -5.277 1 97.81 95 SER B CA 1
ATOM 2208 C C . SER B 1 95 ? 8.281 3.301 -4.473 1 97.81 95 SER B C 1
ATOM 2210 O O . SER B 1 95 ? 8.211 3.76 -3.328 1 97.81 95 SER B O 1
ATOM 2212 N N . LEU B 1 96 ? 9.414 2.977 -5.141 1 96.31 96 LEU B N 1
ATOM 2213 C CA . LEU B 1 96 ? 10.711 3.217 -4.504 1 96.31 96 LEU B CA 1
ATOM 2214 C C . LEU B 1 96 ? 10.906 4.699 -4.211 1 96.31 96 LEU B C 1
ATOM 2216 O O . LEU B 1 96 ? 11.406 5.066 -3.148 1 96.31 96 LEU B O 1
ATOM 2220 N N . SER B 1 97 ? 10.438 5.531 -5.121 1 97.31 97 SER B N 1
ATOM 2221 C CA . SER B 1 97 ? 10.641 6.969 -4.988 1 97.31 97 SER B CA 1
ATOM 2222 C C . SER B 1 97 ? 9.906 7.52 -3.766 1 97.31 97 SER B C 1
ATOM 2224 O O . SER B 1 97 ? 10.469 8.312 -3.006 1 97.31 97 SER B O 1
ATOM 2226 N N . LEU B 1 98 ? 8.719 7.09 -3.557 1 98.44 98 LEU B N 1
ATOM 2227 C CA . LEU B 1 98 ? 7.949 7.582 -2.42 1 98.44 98 LEU B CA 1
ATOM 2228 C C . LEU B 1 98 ? 8.539 7.078 -1.106 1 98.44 98 LEU B C 1
ATOM 2230 O O . LEU B 1 98 ? 8.672 7.844 -0.149 1 98.44 98 LEU B O 1
ATOM 2234 N N . LEU B 1 99 ? 8.906 5.824 -1.047 1 98.38 99 LEU B N 1
ATOM 2235 C CA . LEU B 1 99 ? 9.484 5.254 0.164 1 98.38 99 LEU B CA 1
ATOM 2236 C C . LEU B 1 99 ? 10.82 5.914 0.489 1 98.38 99 LEU B C 1
ATOM 2238 O O . LEU B 1 99 ? 11.117 6.195 1.653 1 98.38 99 LEU B O 1
ATOM 2242 N N . GLN B 1 100 ? 11.586 6.125 -0.521 1 97.5 100 GLN B N 1
ATOM 2243 C CA . GLN B 1 100 ? 12.891 6.742 -0.327 1 97.5 100 GLN B CA 1
ATOM 2244 C C . GLN B 1 100 ? 12.758 8.188 0.145 1 97.5 100 GLN B C 1
ATOM 2246 O O . GLN B 1 100 ? 13.523 8.648 0.993 1 97.5 100 GLN B O 1
ATOM 2251 N N . LEU B 1 101 ? 11.805 8.914 -0.427 1 98.31 101 LEU B N 1
ATOM 2252 C CA . LEU B 1 101 ? 11.555 10.273 0.035 1 98.31 101 LEU B CA 1
ATOM 2253 C C . LEU B 1 101 ? 11.266 10.297 1.532 1 98.31 101 LEU B C 1
ATOM 2255 O O . LEU B 1 101 ? 11.859 11.086 2.271 1 98.31 101 LEU B O 1
ATOM 2259 N N . GLN B 1 102 ? 10.344 9.477 1.977 1 98.75 102 GLN B N 1
ATOM 2260 C CA . GLN B 1 102 ? 9.945 9.438 3.37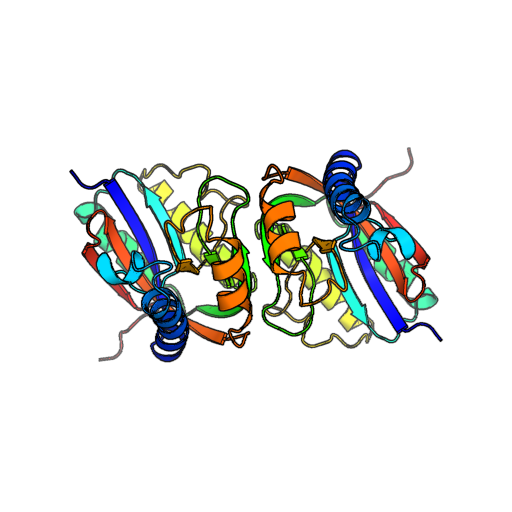9 1 98.75 102 GLN B CA 1
ATOM 2261 C C . GLN B 1 102 ? 11.102 9.016 4.273 1 98.75 102 GLN B C 1
ATOM 2263 O O . GLN B 1 102 ? 11.328 9.609 5.332 1 98.75 102 GLN B O 1
ATOM 2268 N N . THR B 1 103 ? 11.852 8.023 3.846 1 98.31 103 THR B N 1
ATOM 2269 C CA . THR B 1 103 ? 13.008 7.555 4.605 1 98.31 103 THR B CA 1
ATOM 2270 C C . THR B 1 103 ? 14.055 8.656 4.734 1 98.31 103 THR B C 1
ATOM 2272 O O . THR B 1 103 ? 14.586 8.891 5.82 1 98.31 103 THR B O 1
ATOM 2275 N N . GLN B 1 104 ? 14.344 9.305 3.631 1 98.25 104 GLN B N 1
ATOM 2276 C CA . GLN B 1 104 ? 15.328 10.383 3.641 1 98.25 104 GLN B CA 1
ATOM 2277 C C . GLN B 1 104 ? 14.875 11.523 4.547 1 98.25 104 GLN B C 1
ATOM 2279 O O . GLN B 1 104 ? 15.695 12.133 5.246 1 98.25 104 GLN B O 1
ATOM 2284 N N . LEU B 1 105 ? 13.586 11.867 4.504 1 98.62 105 LEU B N 1
ATOM 2285 C CA . LEU B 1 105 ? 13.039 12.906 5.375 1 98.62 105 LEU B CA 1
ATOM 2286 C C . LEU B 1 105 ? 13.234 12.539 6.844 1 98.62 105 LEU B C 1
ATOM 2288 O O . LEU B 1 105 ? 13.719 13.352 7.629 1 98.62 105 LEU B O 1
ATOM 2292 N N . CYS B 1 106 ? 12.867 11.328 7.188 1 98.5 106 CYS B N 1
ATOM 2293 C CA . CYS B 1 106 ? 12.984 10.883 8.57 1 98.5 106 CYS B CA 1
ATOM 2294 C C . CYS B 1 106 ? 14.445 10.859 9.008 1 98.5 106 CYS B C 1
ATOM 2296 O O . CYS B 1 106 ? 14.766 11.203 10.148 1 98.5 106 CYS B O 1
ATOM 2298 N N . ASP B 1 107 ? 15.328 10.383 8.094 1 98.12 107 ASP B N 1
ATOM 2299 C CA . ASP B 1 107 ? 16.75 10.391 8.398 1 98.12 107 ASP B CA 1
ATOM 2300 C C . ASP B 1 107 ? 17.25 11.805 8.688 1 98.12 107 ASP B C 1
ATOM 2302 O O . ASP B 1 107 ? 18.016 12.023 9.633 1 98.12 107 ASP B O 1
ATOM 2306 N N . MET B 1 108 ? 16.844 12.727 7.859 1 98 108 MET B N 1
ATOM 2307 C CA . MET B 1 108 ? 17.219 14.125 8.055 1 98 108 MET B CA 1
ATOM 2308 C C . MET B 1 108 ? 16.703 14.648 9.383 1 98 108 MET B C 1
ATOM 2310 O O . MET B 1 108 ? 17.422 15.305 10.125 1 98 108 MET B O 1
ATOM 2314 N N . LEU B 1 109 ? 15.438 14.367 9.758 1 98.06 109 LEU B N 1
ATOM 2315 C CA . LEU B 1 109 ? 14.844 14.805 11.016 1 98.06 109 LEU B CA 1
ATOM 2316 C C . LEU B 1 109 ? 15.578 14.195 12.203 1 98.06 109 LEU B C 1
ATOM 2318 O O . LEU B 1 109 ? 15.789 14.867 13.211 1 98.06 109 LEU B O 1
ATOM 2322 N N . LYS B 1 110 ? 15.922 12.969 12.047 1 97.62 110 LYS B N 1
ATOM 2323 C CA . LYS B 1 110 ? 16.672 12.297 13.102 1 97.62 110 LYS B CA 1
ATOM 2324 C C . LYS B 1 110 ? 18 13.008 13.367 1 97.62 110 LYS B C 1
ATOM 2326 O O . LYS B 1 110 ? 18.422 13.148 14.523 1 97.62 110 LYS B O 1
ATOM 2331 N N . LYS B 1 111 ? 18.656 13.414 12.352 1 97.5 111 LYS B N 1
ATOM 2332 C CA . LYS B 1 111 ? 19.906 14.156 12.484 1 97.5 111 LYS B CA 1
ATOM 2333 C C . LYS B 1 111 ? 19.703 15.461 13.242 1 97.5 111 LYS B C 1
ATOM 2335 O O . LYS B 1 111 ? 20.625 15.969 13.883 1 97.5 111 LYS B O 1
ATOM 2340 N N . GLU B 1 112 ? 18.516 15.984 13.18 1 97.06 112 GLU B N 1
ATOM 2341 C CA . GLU B 1 112 ? 18.172 17.219 13.898 1 97.06 112 GLU B CA 1
ATOM 2342 C C . GLU B 1 112 ? 17.594 16.906 15.273 1 97.06 112 GLU B C 1
ATOM 2344 O O . GLU B 1 112 ? 16.938 17.75 15.891 1 97.06 112 GLU B O 1
ATOM 2349 N N . SER B 1 113 ? 17.656 15.664 15.711 1 96.06 113 SER B N 1
ATOM 2350 C CA . SER B 1 113 ? 17.297 15.203 17.047 1 96.06 113 SER B CA 1
ATOM 2351 C C . SER B 1 113 ? 15.781 15.133 17.219 1 96.06 113 SER B C 1
ATOM 2353 O O . SER B 1 113 ? 15.266 15.344 18.312 1 96.06 113 SER B O 1
ATOM 2355 N N . VAL B 1 114 ? 15.102 14.984 16.172 1 96.56 114 VAL B N 1
ATOM 2356 C CA . VAL B 1 114 ? 13.672 14.727 16.25 1 96.56 114 VAL B CA 1
ATOM 2357 C C . VAL B 1 114 ? 13.422 13.227 16.453 1 96.56 114 VAL B C 1
ATOM 2359 O O . VAL B 1 114 ? 14.008 12.398 15.758 1 96.56 114 VAL B O 1
ATOM 2362 N N . ASP B 1 115 ? 12.57 12.93 17.391 1 96.31 115 ASP B N 1
ATOM 2363 C CA . ASP B 1 115 ? 12.227 11.531 17.641 1 96.31 115 ASP B CA 1
ATOM 2364 C C . ASP B 1 115 ? 11.289 10.992 16.562 1 96.31 115 ASP B C 1
ATOM 2366 O O . ASP B 1 115 ? 10.25 11.594 16.266 1 96.31 115 ASP B O 1
ATOM 2370 N N . ILE B 1 116 ? 11.68 9.891 16.016 1 97.5 116 ILE B N 1
ATOM 2371 C CA . ILE B 1 116 ? 10.859 9.266 14.984 1 97.5 116 ILE B CA 1
ATOM 2372 C C . ILE B 1 116 ? 9.969 8.195 15.609 1 97.5 116 ILE B C 1
ATOM 2374 O O . ILE B 1 116 ? 10.469 7.172 16.094 1 97.5 116 ILE B O 1
ATOM 2378 N N . GLY B 1 117 ? 8.734 8.422 15.57 1 97.06 117 GLY B N 1
ATOM 2379 C CA . GLY B 1 117 ? 7.793 7.438 16.078 1 97.06 117 GLY B CA 1
ATOM 2380 C C . GLY B 1 117 ? 7.832 6.125 15.328 1 97.06 117 GLY B C 1
ATOM 2381 O O . GLY B 1 117 ? 8.211 6.09 14.156 1 97.06 117 GLY B O 1
ATOM 2382 N N . GLU B 1 118 ? 7.391 5.094 15.953 1 96 118 GLU B N 1
ATOM 2383 C CA . GLU B 1 118 ? 7.449 3.742 15.406 1 96 118 GLU B CA 1
ATOM 2384 C C . GLU B 1 118 ? 6.723 3.662 14.062 1 96 118 GLU B C 1
ATOM 2386 O O . GLU B 1 118 ? 7.184 2.98 13.148 1 96 118 GLU B O 1
ATOM 2391 N N . GLU B 1 119 ? 5.668 4.375 13.914 1 96 119 GLU B N 1
ATOM 2392 C CA . GLU B 1 119 ? 4.816 4.273 12.727 1 96 119 GLU B CA 1
ATOM 2393 C C . GLU B 1 119 ? 5.488 4.91 11.516 1 96 119 GLU B C 1
ATOM 2395 O O . GLU B 1 119 ? 5.051 4.703 10.383 1 96 119 GLU B O 1
ATOM 2400 N N . TYR B 1 120 ? 6.586 5.629 11.766 1 97.88 120 TYR B N 1
ATOM 2401 C CA . TYR B 1 120 ? 7.242 6.316 10.664 1 97.88 120 TYR B CA 1
ATOM 2402 C C . TYR B 1 120 ? 8.625 5.738 10.406 1 97.88 120 TYR B C 1
ATOM 2404 O O . TYR B 1 120 ? 9.344 6.199 9.516 1 97.88 120 TYR B O 1
ATOM 2412 N N . ARG B 1 121 ? 8.969 4.734 11.148 1 96.88 121 ARG B N 1
ATOM 2413 C CA . ARG B 1 121 ? 10.25 4.066 10.93 1 96.88 121 ARG B CA 1
ATOM 2414 C C . ARG B 1 121 ? 10.227 3.264 9.633 1 96.88 121 ARG B C 1
ATOM 2416 O O . ARG B 1 121 ? 9.164 2.998 9.078 1 96.88 121 ARG B O 1
ATOM 2423 N N . VAL B 1 122 ? 11.438 2.92 9.195 1 92.56 122 VAL B N 1
ATOM 2424 C CA . VAL B 1 122 ? 11.602 2.129 7.977 1 92.56 122 VAL B CA 1
ATOM 2425 C C . VAL B 1 122 ? 10.766 0.855 8.07 1 92.56 122 VAL B C 1
ATOM 2427 O O . VAL B 1 122 ? 10.75 0.188 9.109 1 92.56 122 VAL B O 1
ATOM 2430 N N . ASP B 1 123 ? 9.984 0.542 7.039 1 91.44 123 ASP B N 1
ATOM 2431 C CA . ASP B 1 123 ? 9.18 -0.662 6.867 1 91.44 123 ASP B CA 1
ATOM 2432 C C . ASP B 1 123 ? 7.945 -0.632 7.77 1 91.44 123 ASP B C 1
ATOM 2434 O O . ASP B 1 123 ? 7.305 -1.661 7.984 1 91.44 123 ASP B O 1
ATOM 2438 N N . SER B 1 124 ? 7.648 0.538 8.375 1 97.06 124 SER B N 1
ATOM 2439 C CA . SER B 1 124 ? 6.469 0.644 9.227 1 97.06 124 SER B CA 1
ATOM 2440 C C . SER B 1 124 ? 5.473 1.651 8.672 1 97.06 124 SER B C 1
ATOM 2442 O O . SER B 1 124 ? 4.285 1.606 9 1 97.06 124 SER B O 1
ATOM 2444 N N . TRP B 1 125 ? 5.941 2.498 7.855 1 98.44 125 TRP B N 1
ATOM 2445 C CA . TRP B 1 125 ? 5.133 3.607 7.363 1 98.44 125 TRP B CA 1
ATOM 2446 C C . TRP B 1 125 ? 4.148 3.133 6.301 1 98.44 125 TRP B C 1
ATOM 2448 O O . TRP B 1 125 ? 4.535 2.469 5.336 1 98.44 125 TRP B O 1
ATOM 2458 N N . VAL B 1 126 ? 2.893 3.455 6.5 1 98.25 126 VAL B N 1
ATOM 2459 C CA . VAL B 1 126 ? 1.841 3.201 5.523 1 98.25 126 VAL B CA 1
ATOM 2460 C C . VAL B 1 126 ? 1.41 4.516 4.875 1 98.25 126 VAL B C 1
ATOM 2462 O O . VAL B 1 126 ? 0.7 5.312 5.492 1 98.25 126 VAL B O 1
ATOM 2465 N N . PRO B 1 127 ? 1.818 4.738 3.645 1 98.69 127 PRO B N 1
ATOM 2466 C CA . PRO B 1 127 ? 1.324 5.938 2.963 1 98.69 127 PRO B CA 1
ATOM 2467 C C . PRO B 1 127 ? -0.146 5.824 2.566 1 98.69 127 PRO B C 1
ATOM 2469 O O . PRO B 1 127 ? -0.565 4.805 2.014 1 98.69 127 PRO B O 1
ATOM 2472 N N . PHE B 1 128 ? -0.892 6.801 2.854 1 98.62 128 PHE B N 1
ATOM 2473 C CA . PHE B 1 128 ? -2.285 6.828 2.424 1 98.62 128 PHE B CA 1
ATOM 2474 C C . PHE B 1 128 ? -2.803 8.258 2.357 1 98.62 128 PHE B C 1
ATOM 2476 O O . PHE B 1 128 ? -2.232 9.164 2.975 1 98.62 128 PHE B O 1
ATOM 2483 N N . CYS B 1 129 ? -3.793 8.5 1.587 1 98.88 129 CYS B N 1
ATOM 2484 C CA . CYS B 1 129 ? -4.512 9.766 1.473 1 98.88 129 CYS B CA 1
ATOM 2485 C C . CYS B 1 129 ? -5.93 9.641 2.016 1 98.88 129 CYS B C 1
ATOM 2487 O O . CYS B 1 129 ? -6.789 9.023 1.384 1 98.88 129 CYS B O 1
ATOM 2489 N N . PRO B 1 130 ? -6.16 10.211 3.191 1 98.38 130 PRO B N 1
ATOM 2490 C CA . PRO B 1 130 ? -7.504 10.07 3.754 1 98.38 130 PRO B CA 1
ATOM 2491 C C . PRO B 1 130 ? -8.578 10.742 2.898 1 98.38 130 PRO B C 1
ATOM 2493 O O . PRO B 1 130 ? -8.336 11.812 2.332 1 98.38 130 PRO B O 1
ATOM 2496 N N . VAL B 1 131 ? -9.703 10.086 2.783 1 98.38 131 VAL B N 1
ATOM 2497 C CA . VAL B 1 131 ? -10.82 10.711 2.072 1 98.38 131 VAL B CA 1
ATOM 2498 C C . VAL B 1 131 ? -12.031 10.82 3 1 98.38 131 VAL B C 1
ATOM 2500 O O . VAL B 1 131 ? -12.945 11.602 2.744 1 98.38 131 VAL B O 1
ATOM 2503 N N . ALA B 1 132 ? -12.086 10.031 4 1 97.94 132 ALA B N 1
ATOM 2504 C CA . ALA B 1 132 ? -13.109 10.133 5.039 1 97.94 132 ALA B CA 1
ATOM 2505 C C . ALA B 1 132 ? -12.531 9.805 6.414 1 97.94 132 ALA B C 1
ATOM 2507 O O . ALA B 1 132 ? -12 8.711 6.629 1 97.94 132 ALA B O 1
ATOM 2508 N N . LEU B 1 133 ? -12.609 10.75 7.32 1 96 133 LEU B N 1
ATOM 2509 C CA . LEU B 1 133 ? -12.133 10.586 8.688 1 96 133 LEU B CA 1
ATOM 2510 C C . LEU B 1 133 ? -13.305 10.5 9.664 1 96 133 LEU B C 1
ATOM 2512 O O . LEU B 1 133 ? -14.375 11.055 9.406 1 96 133 LEU B O 1
ATOM 2516 N N . ASP B 1 134 ? -13.086 9.805 10.727 1 94.56 134 ASP B N 1
ATOM 2517 C CA . ASP B 1 134 ? -14.062 9.695 11.812 1 94.56 134 ASP B CA 1
ATOM 2518 C C . ASP B 1 134 ? -15.414 9.234 11.281 1 94.56 134 ASP B C 1
ATOM 2520 O O . ASP B 1 134 ? -16.453 9.812 11.617 1 94.56 134 ASP B O 1
ATOM 2524 N N . VAL B 1 135 ? -15.367 8.289 10.414 1 97.19 135 VAL B N 1
ATOM 2525 C CA . VAL B 1 135 ? -16.609 7.707 9.922 1 97.19 135 VAL B CA 1
ATOM 2526 C C . VAL B 1 135 ? -17.297 6.918 11.039 1 97.19 135 VAL B C 1
ATOM 2528 O O . VAL B 1 135 ? -16.656 6.086 11.695 1 97.19 135 VAL B O 1
ATOM 2531 N N . PRO B 1 136 ? -18.531 7.246 11.32 1 95.38 136 PRO B N 1
ATOM 2532 C CA . PRO B 1 136 ? -19.203 6.391 12.297 1 95.38 136 PRO B CA 1
ATOM 2533 C C . PRO B 1 136 ? -19.109 4.906 11.945 1 95.38 136 PRO B C 1
ATOM 2535 O O . PRO B 1 136 ? -19.266 4.535 10.781 1 95.38 136 PRO B O 1
ATOM 2538 N N . LYS B 1 137 ? -18.875 4.125 12.945 1 93.81 137 LYS B N 1
ATOM 2539 C CA . LYS B 1 137 ? -18.688 2.693 12.727 1 93.81 137 LYS B CA 1
ATOM 2540 C C . LYS B 1 137 ? -19.875 2.102 11.953 1 93.81 137 LYS B C 1
ATOM 2542 O O . LYS B 1 137 ? -19.688 1.279 11.055 1 93.81 137 LYS B O 1
ATOM 2547 N N . SER B 1 138 ? -21.016 2.553 12.297 1 94.81 138 SER B N 1
ATOM 2548 C CA . SER B 1 138 ? -22.25 2.02 11.719 1 94.81 138 SER B CA 1
ATOM 2549 C C . SER B 1 138 ? -22.375 2.412 10.25 1 94.81 138 SER B C 1
ATOM 2551 O O . SER B 1 138 ? -23.203 1.853 9.523 1 94.81 138 SER B O 1
ATOM 2553 N N . ARG B 1 139 ? -21.547 3.289 9.812 1 96.88 139 ARG B N 1
ATOM 2554 C CA . ARG B 1 139 ? -21.688 3.781 8.445 1 96.88 139 ARG B CA 1
ATOM 2555 C C . ARG B 1 139 ? -20.469 3.395 7.594 1 96.88 139 ARG B C 1
ATOM 2557 O O . ARG B 1 139 ? -20.406 3.732 6.41 1 96.88 139 ARG B O 1
ATOM 2564 N N . MET B 1 140 ? -19.578 2.635 8.172 1 97.06 140 MET B N 1
ATOM 2565 C CA . MET B 1 140 ? -18.359 2.27 7.473 1 97.06 140 MET B CA 1
ATOM 2566 C C . MET B 1 140 ? -18.656 1.469 6.211 1 97.06 140 MET B C 1
ATOM 2568 O O . MET B 1 140 ? -18.031 1.677 5.172 1 97.06 140 MET B O 1
ATOM 2572 N N . ALA B 1 141 ? -19.578 0.578 6.297 1 96.69 141 ALA B N 1
ATOM 2573 C CA . ALA B 1 141 ? -19.922 -0.24 5.141 1 96.69 141 ALA B CA 1
ATOM 2574 C C . ALA B 1 141 ? -20.469 0.622 4.004 1 96.69 141 ALA B C 1
ATOM 2576 O O . ALA B 1 141 ? -20.109 0.43 2.842 1 96.69 141 ALA B O 1
ATOM 2577 N N . GLU B 1 142 ? -21.359 1.488 4.309 1 97.12 142 GLU B N 1
ATOM 2578 C CA . GLU B 1 142 ? -21.891 2.424 3.324 1 97.12 142 GLU B CA 1
ATOM 2579 C C . GLU B 1 142 ? -20.781 3.279 2.715 1 97.12 142 GLU B C 1
ATOM 2581 O O . GLU B 1 142 ? -20.734 3.457 1.496 1 97.12 142 GLU B O 1
ATOM 2586 N N . ALA B 1 143 ? -19.969 3.826 3.596 1 97.94 143 ALA B N 1
ATOM 2587 C CA . ALA B 1 143 ? -18.859 4.68 3.154 1 97.94 143 ALA B CA 1
ATOM 2588 C C . ALA B 1 143 ? -17.938 3.932 2.195 1 97.94 143 ALA B C 1
ATOM 2590 O O . ALA B 1 143 ? -17.516 4.484 1.18 1 97.94 143 ALA B O 1
ATOM 2591 N N . PHE B 1 144 ? -17.703 2.693 2.553 1 97.31 144 PHE B N 1
ATOM 2592 C CA . PHE B 1 144 ? -16.875 1.831 1.71 1 97.31 144 PHE B CA 1
ATOM 2593 C C . PHE B 1 144 ? -17.516 1.657 0.334 1 97.31 144 PHE B C 1
ATOM 2595 O O . PHE B 1 144 ? -16.828 1.741 -0.686 1 97.31 144 PHE B O 1
ATOM 2602 N N . SER B 1 145 ? -18.734 1.434 0.291 1 96.56 145 SER B N 1
ATOM 2603 C CA . SER B 1 145 ? -19.438 1.264 -0.975 1 96.56 145 SER B CA 1
ATOM 2604 C C . SER B 1 145 ? -19.359 2.527 -1.824 1 96.56 145 SER B C 1
ATOM 2606 O O . SER B 1 145 ? -19.188 2.453 -3.041 1 96.56 145 SER B O 1
ATOM 2608 N N . VAL B 1 146 ? -19.516 3.664 -1.19 1 95.94 146 VAL B N 1
ATOM 2609 C CA . VAL B 1 146 ? -19.406 4.945 -1.882 1 95.94 146 VAL B CA 1
ATOM 2610 C C . VAL B 1 146 ? -18.016 5.086 -2.492 1 95.94 146 VAL B C 1
ATOM 2612 O O . VAL B 1 146 ? -17.875 5.477 -3.654 1 95.94 146 VAL B O 1
ATOM 2615 N N . LEU B 1 147 ? -17.047 4.75 -1.75 1 96.5 147 LEU B N 1
ATOM 2616 C CA . LEU B 1 147 ? -15.664 4.91 -2.191 1 96.5 147 LEU B CA 1
ATOM 2617 C C . LEU B 1 147 ? -15.359 3.982 -3.361 1 96.5 147 LEU B C 1
ATOM 2619 O O . LEU B 1 147 ? -14.602 4.348 -4.266 1 96.5 147 LEU B O 1
ATOM 2623 N N . ARG B 1 148 ? -15.938 2.785 -3.395 1 95.88 148 ARG B N 1
ATOM 2624 C CA . ARG B 1 148 ? -15.695 1.805 -4.449 1 95.88 148 ARG B CA 1
ATOM 2625 C C . ARG B 1 148 ? -16.203 2.309 -5.793 1 95.88 148 ARG B C 1
ATOM 2627 O O . ARG B 1 148 ? -15.828 1.789 -6.844 1 95.88 148 ARG B O 1
ATOM 2634 N N . ASP B 1 149 ? -17.047 3.262 -5.762 1 93.12 149 ASP B N 1
ATOM 2635 C CA . ASP B 1 149 ? -17.625 3.775 -6.996 1 93.12 149 ASP B CA 1
ATOM 2636 C C . ASP B 1 149 ? -16.688 4.785 -7.664 1 93.12 149 ASP B C 1
ATOM 2638 O O . ASP B 1 149 ? -16.922 5.191 -8.805 1 93.12 149 ASP B O 1
ATOM 2642 N N . LEU B 1 150 ? -15.688 5.133 -6.902 1 92.5 150 LEU B N 1
ATOM 2643 C CA . LEU B 1 150 ? -14.703 6.027 -7.504 1 92.5 150 LEU B CA 1
ATOM 2644 C C . LEU B 1 150 ? -13.969 5.34 -8.648 1 92.5 150 LEU B C 1
ATOM 2646 O O . LEU B 1 150 ? -13.742 4.129 -8.602 1 92.5 150 LEU B O 1
ATOM 2650 N N . LYS B 1 151 ? -13.68 6.145 -9.641 1 92.56 151 LYS B N 1
ATOM 2651 C CA . LYS B 1 151 ? -12.875 5.621 -10.742 1 92.56 151 LYS B CA 1
ATOM 2652 C C . LYS B 1 151 ? -11.383 5.699 -10.422 1 92.56 151 LYS B C 1
ATOM 2654 O O . LYS B 1 151 ? -10.828 6.789 -10.312 1 92.56 151 LYS B O 1
ATOM 2659 N N . LEU B 1 152 ? -10.789 4.535 -10.273 1 94.81 152 LEU B N 1
ATOM 2660 C CA . LEU B 1 152 ? -9.352 4.426 -10.047 1 94.81 152 LEU B CA 1
ATOM 2661 C C . LEU B 1 152 ? -8.68 3.627 -11.164 1 94.81 152 LEU B C 1
ATOM 2663 O O . LEU B 1 152 ? -9.344 2.854 -11.859 1 94.81 152 LEU B O 1
ATOM 2667 N N . PRO B 1 153 ? -7.41 3.824 -11.453 1 96.19 153 PRO B 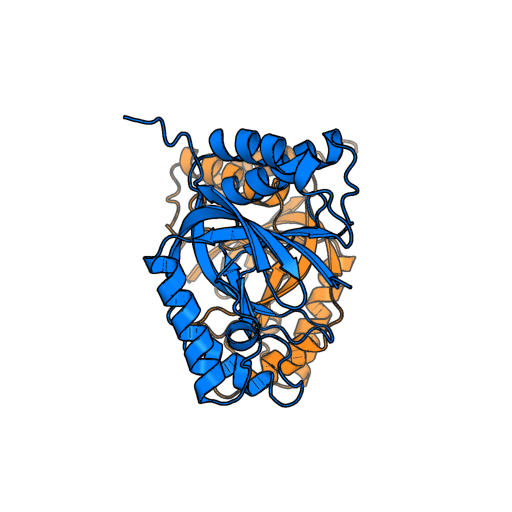N 1
ATOM 2668 C CA . PRO B 1 153 ? -6.512 4.691 -10.688 1 96.19 153 PRO B CA 1
ATOM 2669 C C . PRO B 1 153 ? -6.645 6.164 -11.078 1 96.19 153 PRO B C 1
ATOM 2671 O O . PRO B 1 153 ? -7.102 6.48 -12.18 1 96.19 153 PRO B O 1
ATOM 2674 N N . VAL B 1 154 ? -6.355 7.066 -10.156 1 97.31 154 VAL B N 1
ATOM 2675 C CA . VAL B 1 154 ? -6.102 8.469 -10.453 1 97.31 154 VAL B CA 1
ATOM 2676 C C . VAL B 1 154 ? -4.613 8.773 -10.297 1 97.31 154 VAL B C 1
ATOM 2678 O O . VAL B 1 154 ? -3.971 8.289 -9.359 1 97.31 154 VAL B O 1
ATOM 2681 N N . ASN B 1 155 ? -4.121 9.523 -11.242 1 98.31 155 ASN B N 1
ATOM 2682 C CA . ASN B 1 155 ? -2.678 9.727 -11.336 1 98.31 155 ASN B CA 1
ATOM 2683 C C . ASN B 1 155 ? -2.312 11.203 -11.234 1 98.31 155 ASN B C 1
ATOM 2685 O O . ASN B 1 155 ? -3.094 12.07 -11.633 1 98.31 155 ASN B O 1
ATOM 2689 N N . GLY B 1 156 ? -1.155 11.422 -10.711 1 98.56 156 GLY B N 1
ATOM 2690 C CA . GLY B 1 156 ? -0.573 12.75 -10.617 1 98.56 156 GLY B CA 1
ATOM 2691 C C . GLY B 1 156 ? 0.8 12.758 -9.977 1 98.56 156 GLY B C 1
ATOM 2692 O O . GLY B 1 156 ? 1.559 11.797 -10.109 1 98.56 156 GLY B O 1
ATOM 2693 N N . TYR B 1 157 ? 1.131 13.875 -9.336 1 98.62 157 TYR B N 1
ATOM 2694 C CA . TYR B 1 157 ? 2.453 14.031 -8.742 1 98.62 157 TYR B CA 1
ATOM 2695 C C . TYR B 1 157 ? 2.357 14.641 -7.352 1 98.62 157 TYR B C 1
ATOM 2697 O O . TYR B 1 157 ? 1.498 15.484 -7.094 1 98.62 157 TYR B O 1
ATOM 2705 N N . GLY B 1 158 ? 3.17 14.07 -6.457 1 98.62 158 GLY B N 1
ATOM 2706 C CA . GLY B 1 158 ? 3.514 14.867 -5.289 1 98.62 158 GLY B CA 1
ATOM 2707 C C . GLY B 1 158 ? 4.434 16.031 -5.609 1 98.62 158 GLY B C 1
ATOM 2708 O O . GLY B 1 158 ? 5.52 15.836 -6.164 1 98.62 158 GLY B O 1
ATOM 2709 N N . MET B 1 159 ? 4.039 17.25 -5.172 1 98.31 159 MET B N 1
ATOM 2710 C CA . MET B 1 159 ? 4.73 18.406 -5.73 1 98.31 159 MET B CA 1
ATOM 2711 C C . MET B 1 159 ? 5.211 19.328 -4.625 1 98.31 159 MET B C 1
ATOM 2713 O O . MET B 1 159 ? 6.047 20.203 -4.863 1 98.31 159 MET B O 1
ATOM 2717 N N . GLU B 1 160 ? 4.68 19.172 -3.535 1 98.44 160 GLU B N 1
ATOM 2718 C CA . GLU B 1 160 ? 4.93 20.109 -2.451 1 98.44 160 GLU B CA 1
ATOM 2719 C C . GLU B 1 160 ? 4.977 19.406 -1.101 1 98.44 160 GLU B C 1
ATOM 2721 O O . GLU B 1 160 ? 4.266 18.422 -0.882 1 98.44 160 GLU B O 1
ATOM 2726 N N . ILE B 1 161 ? 5.879 19.875 -0.239 1 98.62 161 ILE B N 1
ATOM 2727 C CA . ILE B 1 161 ? 5.918 19.391 1.138 1 98.62 161 ILE B CA 1
ATOM 2728 C C . ILE B 1 161 ? 5.645 20.547 2.096 1 98.62 161 ILE B C 1
ATOM 2730 O O . ILE B 1 161 ? 6.223 21.625 1.958 1 98.62 161 ILE B O 1
ATOM 2734 N N . GLY B 1 162 ? 4.727 20.344 2.98 1 97.94 162 GLY B N 1
ATOM 2735 C CA . GLY B 1 162 ? 4.387 21.375 3.955 1 97.94 162 GLY B CA 1
ATOM 2736 C C . GLY B 1 162 ? 4.328 20.844 5.379 1 97.94 162 GLY B C 1
ATOM 2737 O O . GLY B 1 162 ? 4.168 19.641 5.594 1 97.94 162 GLY B O 1
ATOM 2738 N N . LEU B 1 163 ? 4.492 21.766 6.32 1 97.75 163 LEU B N 1
ATOM 2739 C CA . LEU B 1 163 ? 4.262 21.5 7.738 1 97.75 163 LEU B CA 1
ATOM 2740 C C . LEU B 1 163 ? 2.924 22.094 8.18 1 97.75 163 LEU B C 1
ATOM 2742 O O . LEU B 1 163 ? 2.637 23.266 7.922 1 97.75 163 LEU B O 1
ATOM 2746 N N . VAL B 1 164 ? 2.191 21.25 8.828 1 97.12 164 VAL B N 1
ATOM 2747 C CA . VAL B 1 164 ? 0.947 21.75 9.406 1 97.12 164 VAL B CA 1
ATOM 2748 C C . VAL B 1 164 ? 0.951 21.516 10.914 1 97.12 164 VAL B C 1
ATOM 2750 O O . VAL B 1 164 ? 1.59 20.594 11.406 1 97.12 164 VAL B O 1
ATOM 2753 N N . GLU B 1 165 ? 0.295 22.391 11.578 1 95.06 165 GLU B N 1
ATOM 2754 C CA . GLU B 1 165 ? -0.062 22.219 12.977 1 95.06 165 GLU B CA 1
ATOM 2755 C C . GLU B 1 165 ? -1.525 21.812 13.133 1 95.06 165 GLU B C 1
ATOM 2757 O O . GLU B 1 165 ? -2.396 22.328 12.43 1 95.06 165 GLU B O 1
ATOM 2762 N N . PHE B 1 166 ? -1.779 20.828 13.93 1 88.31 166 PHE B N 1
ATOM 2763 C CA . PHE B 1 166 ? -3.156 20.422 14.195 1 88.31 166 PHE B CA 1
ATOM 2764 C C . PHE B 1 166 ? -3.365 20.156 15.68 1 88.31 166 PHE B C 1
ATOM 2766 O O . PHE B 1 166 ? -2.436 19.75 16.375 1 88.31 166 PHE B O 1
ATOM 2773 N N . SER B 1 167 ? -4.766 20.859 16.141 1 81.06 167 SER B N 1
ATOM 2774 C CA . SER B 1 167 ? -6.152 21 15.695 1 81.06 167 SER B CA 1
ATOM 2775 C C . SER B 1 167 ? -6.734 22.344 16.109 1 81.06 167 SER B C 1
ATOM 2777 O O . SER B 1 167 ? -6.965 22.594 17.281 1 81.06 167 SER B O 1
ATOM 2779 N N . PRO B 1 168 ? -6.984 23.266 15.234 1 84.12 168 PRO B N 1
ATOM 2780 C CA . PRO B 1 168 ? -7.277 23.109 13.805 1 84.12 168 PRO B CA 1
ATOM 2781 C C . PRO B 1 168 ? -6.016 23.047 12.945 1 84.12 168 PRO B C 1
ATOM 2783 O O . PRO B 1 168 ? -4.918 23.328 13.438 1 84.12 168 PRO B O 1
ATOM 2786 N N . VAL B 1 169 ? -6.227 22.641 11.688 1 92.62 169 VAL B N 1
ATOM 2787 C CA . VAL B 1 169 ? -5.105 22.516 10.758 1 92.62 169 VAL B CA 1
ATOM 2788 C C . VAL B 1 169 ? -4.668 23.906 10.289 1 92.62 169 VAL B C 1
ATOM 2790 O O . VAL B 1 169 ? -5.488 24.688 9.812 1 92.62 169 VAL B O 1
ATOM 2793 N N . ARG B 1 170 ? -3.461 24.188 10.547 1 94.25 170 ARG B N 1
ATOM 2794 C CA . ARG B 1 170 ? -2.826 25.406 10.07 1 94.25 170 ARG B CA 1
ATOM 2795 C C . ARG B 1 170 ? -1.509 25.109 9.367 1 94.25 170 ARG B C 1
ATOM 2797 O O . ARG B 1 170 ? -0.632 24.453 9.93 1 94.25 170 ARG B O 1
ATOM 2804 N N . GLU B 1 171 ? -1.484 25.578 8.141 1 95.44 171 GLU B N 1
ATOM 2805 C CA . GLU B 1 171 ? -0.224 25.406 7.418 1 95.44 171 GLU B CA 1
ATOM 2806 C C . GLU B 1 171 ? 0.851 26.344 7.973 1 95.44 171 GLU B C 1
ATOM 2808 O O . GLU B 1 171 ? 0.648 27.547 8.047 1 95.44 171 GLU B O 1
ATOM 2813 N N . VAL B 1 172 ? 1.926 25.875 8.406 1 96.19 172 VAL B N 1
ATOM 2814 C CA . VAL B 1 172 ? 3.041 26.656 8.945 1 96.19 172 VAL B CA 1
ATOM 2815 C C . VAL B 1 172 ? 3.945 27.109 7.809 1 96.19 172 VAL B C 1
ATOM 2817 O O . VAL B 1 172 ? 4.281 28.297 7.719 1 96.19 172 VAL B O 1
ATOM 2820 N N . PHE B 1 173 ? 4.344 26.25 6.941 1 96.81 173 PHE B N 1
ATOM 2821 C CA . PHE B 1 173 ? 5.051 26.562 5.703 1 96.81 173 PHE B CA 1
ATOM 2822 C C . PHE B 1 173 ? 4.859 25.453 4.68 1 96.81 173 PHE B C 1
ATOM 2824 O O . PHE B 1 173 ? 4.383 24.359 5.016 1 96.81 173 PHE B O 1
ATOM 2831 N N . SER B 1 174 ? 5.168 25.656 3.477 1 97.69 174 SER B N 1
ATOM 2832 C CA . SER B 1 174 ? 5.188 24.688 2.387 1 97.69 174 SER B CA 1
ATOM 2833 C C . SER B 1 174 ? 6.203 25.078 1.318 1 97.69 174 SER B C 1
ATOM 2835 O O . SER B 1 174 ? 6.398 26.266 1.042 1 97.69 174 SER B O 1
ATOM 2837 N N . PHE B 1 175 ? 6.859 24.125 0.777 1 98.19 175 PHE B N 1
ATOM 2838 C CA . PHE B 1 175 ? 7.871 24.328 -0.252 1 98.19 175 PHE B CA 1
ATOM 2839 C C . PHE B 1 175 ? 7.645 23.406 -1.435 1 98.19 175 PHE B C 1
ATOM 2841 O O . PHE B 1 175 ? 7.305 22.234 -1.251 1 98.19 175 PHE B O 1
ATOM 2848 N N . PRO B 1 176 ? 7.785 23.891 -2.676 1 97.75 176 PRO B N 1
ATOM 2849 C CA . PRO B 1 176 ? 7.727 22.984 -3.834 1 97.75 176 PRO B CA 1
ATOM 2850 C C . PRO B 1 176 ? 8.93 22.062 -3.918 1 97.75 176 PRO B C 1
ATOM 2852 O O . PRO B 1 176 ? 10.047 22.438 -3.551 1 97.75 176 PRO B O 1
ATOM 2855 N N . LEU B 1 177 ? 8.633 20.859 -4.359 1 97.25 177 LEU B N 1
ATOM 2856 C CA . LEU B 1 177 ? 9.742 19.953 -4.625 1 97.25 177 LEU B CA 1
ATOM 2857 C C . LEU B 1 177 ? 10.594 20.469 -5.781 1 97.25 177 LEU B C 1
ATOM 2859 O O . LEU B 1 177 ? 10.07 20.812 -6.84 1 97.25 177 LEU B O 1
ATOM 2863 N N . GLY B 1 178 ? 11.938 20.438 -5.605 1 86.44 178 GLY B N 1
ATOM 2864 C CA . GLY B 1 178 ? 12.883 20.844 -6.633 1 86.44 178 GLY B CA 1
ATOM 2865 C C . GLY B 1 178 ? 13.234 22.312 -6.586 1 86.44 178 GLY B C 1
ATOM 2866 O O . GLY B 1 178 ? 12.664 23.062 -5.789 1 86.44 178 GLY B O 1
ATOM 2867 N N . ASN B 1 179 ? 14.469 22.797 -7.23 1 67.31 179 ASN B N 1
ATOM 2868 C CA . ASN B 1 179 ? 15.016 24.141 -7.285 1 67.31 179 ASN B CA 1
ATOM 2869 C C . ASN B 1 179 ? 14.188 25.047 -8.195 1 67.31 179 ASN B C 1
ATOM 2871 O O . ASN B 1 179 ? 13.961 24.719 -9.359 1 67.31 179 ASN B O 1
ATOM 2875 N N . THR B 1 180 ? 13.25 25.719 -7.582 1 52.16 180 THR B N 1
ATOM 2876 C CA . THR B 1 180 ? 12.711 26.812 -8.375 1 52.16 180 THR B CA 1
ATOM 2877 C C . THR B 1 180 ? 13.797 27.844 -8.688 1 52.16 180 THR B C 1
ATOM 2879 O O . THR B 1 180 ? 14.125 28.688 -7.852 1 52.16 180 THR B O 1
ATOM 2882 N N . LEU B 1 181 ? 15.023 27.625 -8.797 1 43.12 181 LEU B N 1
ATOM 2883 C CA . LEU B 1 181 ? 15.977 28.688 -9.07 1 43.12 181 LEU B CA 1
ATOM 2884 C C . LEU B 1 181 ? 15.539 29.5 -10.289 1 43.12 181 LEU B C 1
ATOM 2886 O O . LEU B 1 181 ? 16.031 30.609 -10.5 1 43.12 181 LEU B O 1
ATOM 2890 N N . GLU B 1 182 ? 15.047 29.297 -11.508 1 37.25 182 GLU B N 1
ATOM 2891 C CA . GLU B 1 182 ? 15.477 30.266 -12.5 1 37.25 182 GLU B CA 1
ATOM 2892 C C . GLU B 1 182 ? 15.008 31.672 -12.133 1 37.25 182 GLU B C 1
ATOM 2894 O O . GLU B 1 182 ? 15.594 32.656 -12.586 1 37.25 182 GLU B O 1
ATOM 2899 N N . SER B 1 183 ? 13.953 32.156 -11.516 1 27.78 183 SER B N 1
ATOM 2900 C CA . SER B 1 183 ? 13.805 33.5 -12.062 1 27.78 183 SER B CA 1
ATOM 2901 C C . SER B 1 183 ? 14.758 34.5 -11.391 1 27.78 183 SER B C 1
ATOM 2903 O O . SER B 1 183 ? 15.078 34.344 -10.211 1 27.78 183 SER B O 1
#

Solvent-accessible surface area (backbone atoms only — not comparable to full-atom values): 19325 Å² total; per-residue (Å²): 126,66,72,19,33,35,36,30,39,25,48,35,68,71,37,36,50,58,49,47,50,50,33,49,53,32,37,77,69,68,54,26,51,53,55,66,74,38,61,58,69,66,38,31,68,59,41,68,42,68,72,75,66,56,81,75,41,46,64,58,49,49,56,54,36,34,74,33,68,63,38,84,41,37,34,50,31,39,33,31,48,34,56,91,56,38,38,37,25,38,29,51,40,55,38,70,67,60,54,48,51,43,49,52,50,51,52,54,41,41,76,70,71,44,84,76,50,71,60,60,35,91,67,44,36,69,70,39,27,74,50,33,44,74,33,49,77,91,42,43,40,59,53,49,52,59,56,33,69,43,81,62,65,46,64,41,33,36,37,29,42,30,36,30,36,30,73,66,55,40,77,75,50,69,44,54,41,25,72,76,71,79,124,128,66,74,19,33,35,34,30,38,26,49,35,70,71,37,36,50,58,51,48,51,50,34,49,52,32,38,77,68,67,54,26,50,53,53,68,74,38,62,58,69,64,38,31,66,59,41,68,41,70,73,74,67,56,81,78,41,46,63,57,49,48,57,54,34,35,74,33,67,62,38,84,41,36,34,50,32,37,34,30,50,34,57,91,56,40,38,38,26,38,28,50,39,55,38,70,67,62,53,48,51,43,50,52,50,50,51,54,41,41,74,71,70,44,86,76,49,72,62,61,34,90,66,44,36,70,70,40,28,74,48,33,44,75,32,50,76,92,43,44,37,60,52,49,53,58,56,31,69,43,81,61,64,47,63,43,32,35,37,30,44,28,37,31,36,29,74,67,55,38,78,75,49,69,44,55,39,26,73,83,57,82,129

Foldseek 3Di:
DFQWKFKWFAFPPQLQVLLVVLLVLCVVVPQANPCVVLVHGFTWTLAMDRDDDCVVCVVVVQVLQQAFDKAKWKQADWDDDPDPFLWIWGATDDDPRVLVSSQVVVVSVVVVVDDGDPCNDRPNDGITTTSHGPGPPVCSVVSVVSVVPRDDTDIGIRFKIFMWTDDRTDTPDMDTGHPPPDD/DFQWKFKWFAFPPQLQVLLVVLLVLCVVVPQANPCVVLVHGFTWTLAMDRDDDCVVCVVVVQVLQQAFDKAKWKQADWDDDPDPFLWIWGATDDDPRVLVSSQVVVVSVVVVVDDGDPCNDRPNDGITTTSHGPGPPVCSVVSVVSVVPRDDTDIGIRFKIFMWTDDRTDTPDMDTGHDPPDD

GO terms:
  GO:0005516 calmodulin binding (F, TAS)

Nearest PDB structures (foldseek):
  2d4g-assembly1_B  TM=8.180E-01  e=1.665E-10  Bacillus subtilis
  1jh6-assembly1_A  TM=7.716E-01  e=8.484E-08  Arabidopsis thaliana
  1fsi-assembly3_C  TM=7.634E-01  e=1.216E-07  Arabidopsis thaliana
  1fsi-assembly2_B  TM=7.742E-01  e=3.367E-07  Arabidopsis thaliana
  1fsi-assembly1_A  TM=7.419E-01  e=2.495E-07  Arabidopsis thaliana

Sequence (366 aa):
MSEGYAIELYFDPALENQVLKAWNVFARRQISTKLINTESRPHITLFSTSFFDSTRLESVIKNFVSKQEPISISFSTIGSFSSDNNVLFLSPTPSLSLLQLQTQLCDMLKKESVDIGEEYRVDSWVPFCPVALDVPKSRMAEAFSVLRDLKLPVNGYGMEIGLVEFSPVREVFSFPLGNTLESMSEGYAIELYFDPALENQVLKAWNVFARRQISTKLINTESRPHITLFSTSFFDSTRLESVIKNFVSKQEPISISFSTIGSFSSDNNVLFLSPTPSLSLLQLQTQLCDMLKKESVDIGEEYRVDSWVPFCPVALDVPKSRMAEAFSVLRDLKLPVNGYGMEIGLVEFSPVREVFSFPLGNTLES

Radius of gyration: 21.32 Å; Cα contacts (8 Å, |Δi|>4): 745; chains: 2; bounding box: 49×63×46 Å

Organism: Arabidopsis thaliana (NCBI:txid3702)

Secondary structure (DSSP, 8-state):
---EEEEEEEE-HHHHHHHHHHHHHHHHTTS--HHHHTT--SEEEEEEES---HHHHHHHHHHHHHT---EEEEEEEEEE-SSS---EEEEEPP-HHHHHHHHHHHHHHHHTT----GGGSTTT----EEEE-S--GGGHHHHHHHHHTS---EEEEEEEEEEEEETTTEEEEEEESS-----/---EEEEEEEE-HHHHHHHHHHHHHHHHTTS--HHHHTTPPSEEEEEEES---HHHHHHHHHHHHHT---EEEEEEEEEE-SSS---EEEEEPP-HHHHHHHHHHHHHHHHTT----GGGSTTT----EEEE-S--GGGHHHHHHHHHTS---EEEEEEEEEEEEETTTEEEEEEESS-----

=== Feature glossary ===
Legend for the data blocks above and below:

— What the protein is —

Sequence gives the chain of amino acids in standard one-letter code (A=alanine, C=cysteine, …, Y=tyrosine), read N→C. It is the only feature that is directly encoded by the gene; all structural features are derived from the folded form of this sequence.

The annotation block draws on four external resources. InterPro: which protein families and domains the sequence belongs to. GO: standardized terms for what the protein does, what process it participates in, and where in the cell it acts. CATH: which structural fold it has in the CATH hierarchy. Organism: the species of origin.

— Where its atoms are —

Atomic coordinates in PDBx/mmCIF format — the same representation the Protein Data Bank distributes. Each line of the _atom_site loop places one backbone atom in Cartesian space (units: ångströms, origin: arbitrary).

Six rendered views show the 3D structure from the faces of a cube — i.e. along ±x, ±y, ±z. Rendering representation is drawn randomly per protein from cartoon (secondary-structure ribbons), sticks (backbone bonds), or molecular surface; coloring is either N→C rainbow (blue at the N-terminus through red at the C-terminus) or one color per chain.

— Local backbone conformation —

DSSP 8-state secondary structure assigns each residue one of H (α-helix), G (3₁₀-helix), I (π-helix), E (extended β-strand), B (isolated β-bridge), T (hydrogen-bonded turn), S (bend), or '-' (coil). The assignment is computed from backbone hydrogen-bond geometry via the Kabsch–Sander algorithm.

P-SEA three-state annotation labels each residue as helix, strand, or coil based purely on the geometry of the Cα trace. It serves as a fallback when the full backbone (and thus DSSP) is unavailable.

φ (phi) and ψ (psi) are the two rotatable backbone dihedrals per residue: φ is the C(i-1)–N–Cα–C torsion, ψ is the N–Cα–C–N(i+1) torsion, both in degrees on (−180°, 180°]. α-helical residues cluster near (−60°, −45°); β-strand residues near (−120°, +130°). A Ramachandran plot is simply a scatter of (φ, ψ) for every residue.

— Global shape and packing —

Radius of gyration (Rg) is the root-mean-square distance of Cα atoms from their centroid — a single number for overall size and compactness. A globular domain of N residues has Rg ≈ 2.2·N^0.38 Å; an extended or disordered chain has a much larger Rg. The Cα contact count is the number of residue pairs whose Cα atoms are within 8 Å and are more than four positions apart in sequence — a standard proxy for tertiary packing density. The bounding box is the smallest axis-aligned box enclosing all Cα atoms.

Accessible surface area quantifies burial. A residue with SASA near zero is packed into the hydrophobic core; one with SASA >100 Å² sits on the surface. Computed here via the Shrake–Rupley numerical algorithm with a 1.4 Å probe.

The contact map is a binary N×N matrix image: pixel (i, j) is dark where Cα_i and Cα_j are within 8 Å and |i−j|>4. Because the |i−j|>4 filter removes local helical contacts, off-diagonal stripes parallel to the main diagonal indicate parallel β-sheets; stripes perpendicular to it indicate antiparallel β-sheets. The Ramachandran plot scatters every residue's (φ, ψ) pair against the sterically allowed regions. The PAE heatmap renders the predicted-aligned-error matrix.

— Structural neighborhood —

A 3Di character summarizes, for each residue, the relative orientation of the Cα frame of its nearest spatial neighbor. Because it encodes fold topology rather than chemistry, 3Di alignments detect remote structural similarity that sequence alignment misses.

Structural nearest neighbors (via Foldseek easy-search vs the PDB). Reported per hit: target PDB id, E-value, and alignment TM-score. A TM-score above ~0.5 is the conventional threshold for 'same fold'.

— Confidence and disorder —

For AlphaFold models, the B-factor field carries pLDDT — the model's own estimate of local accuracy on a 0–100 scale. Regions with pLDDT<50 should be treated as essentially unmodeled; they often correspond to intrinsically disordered segments.

B-factor (Debye–Waller factor) reflects atomic displacement in the crystal lattice. It is an experimental observable (units Å²), not a prediction; low values mean the atom is pinned down, high values mean it moves or is heterogeneous across the crystal.

Predicted Aligned Error (PAE) is an AlphaFold confidence matrix: entry (i, j) is the expected error in the position of residue j, in ångströms, when the prediction is superimposed on the true structure at residue i. Low PAE within a block of residues means that block is internally rigid and well-predicted; high PAE between two blocks means their relative placement is uncertain even if each block individually is confident.